Protein AF-A0A3D3QZP8-F1 (afdb_monomer_lite)

Secondary structure (DSSP, 8-state):
-HHHHHHHHHHHHHHHHHHHHHHHHHHHHHHHHHHHHHHHHHHHHHHHHHHHHHHHHHHHHHHHHHHHHHHHHHHHHHHHHTTHHHHTTSSSS--HHHHHHHHHHHHHHHHHHHHHHHHHHHHHHHHHHHHHHHHHHHHHHHHHHS--PPPPS-HHHHHS------------------------------------S-HHHHHHHHHHHHHHTT----HHHHHHT-----PPPPPPPP-----------------

Organism: NCBI:txid122

pLDDT: mean 71.06, std 24.05, range [27.0, 98.31]

Radius of gyration: 40.53 Å; chains: 1; bounding box: 93×76×120 Å

Sequence (255 aa):
RLQGLETELQEKEALVATLTERLSELAEQLKSTQREKEELSAADQQRILELQTELEEKEQLVVILTERLEQVAEQLDRRHRTGADRGMTISNGIPPEVIEEQQKLTHDLHSLLEQWQGMETESALTRIELQIAELKKVVQDGFKMGPAAPQPASLVDYLSSPTIPGTGESEVHEEETVEEESPACEPVETTPSEVNVDSTVSGWEAMKQKLMSGEGVDVSADLARKTAPKPEPPRKPESSAGSLLSSAPTGSAGR

Structure (mmCIF, N/CA/C/O backbone):
data_AF-A0A3D3QZP8-F1
#
_entry.id   AF-A0A3D3QZP8-F1
#
loop_
_atom_site.group_PDB
_atom_site.id
_atom_site.type_symbol
_atom_site.label_atom_id
_atom_site.label_alt_id
_atom_site.label_comp_id
_atom_site.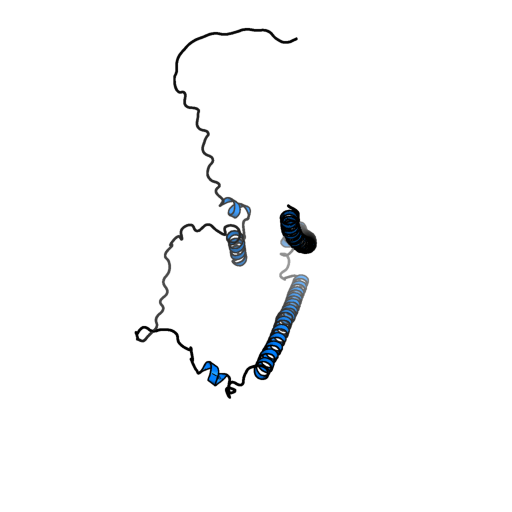label_asym_id
_atom_site.label_entity_id
_atom_site.label_seq_id
_atom_site.pdbx_PDB_ins_code
_atom_site.Cartn_x
_atom_site.Cartn_y
_atom_site.Cartn_z
_atom_site.occupancy
_atom_site.B_iso_or_equiv
_atom_site.auth_seq_id
_atom_site.auth_comp_id
_atom_site.auth_asym_id
_atom_site.auth_atom_id
_atom_site.pdbx_PDB_model_num
ATOM 1 N N . ARG A 1 1 ? 31.192 6.427 -68.181 1.00 80.94 1 ARG A N 1
ATOM 2 C CA . ARG A 1 1 ? 29.744 6.231 -67.912 1.00 80.94 1 ARG A CA 1
ATOM 3 C C . ARG A 1 1 ? 29.520 4.980 -67.070 1.00 80.94 1 ARG A C 1
ATOM 5 O O . ARG A 1 1 ? 29.009 5.146 -65.983 1.00 80.94 1 ARG A O 1
ATOM 12 N N . LEU A 1 2 ? 29.974 3.791 -67.492 1.00 91.50 2 LEU A N 1
ATOM 13 C CA . LEU A 1 2 ? 29.842 2.559 -66.689 1.00 91.50 2 LEU A CA 1
ATOM 14 C C . LEU A 1 2 ? 30.525 2.638 -65.310 1.00 91.50 2 LEU A C 1
ATOM 16 O O . LEU A 1 2 ? 29.850 2.455 -64.312 1.00 91.50 2 LEU A O 1
ATOM 20 N N . GLN A 1 3 ? 31.796 3.046 -65.241 1.00 91.31 3 GLN A N 1
ATOM 21 C CA . GLN A 1 3 ? 32.515 3.187 -63.958 1.00 91.31 3 GLN A CA 1
ATOM 22 C C . GLN A 1 3 ? 31.847 4.154 -62.963 1.00 91.31 3 GLN A C 1
ATOM 24 O O . GLN A 1 3 ? 31.882 3.918 -61.766 1.00 91.31 3 GLN A O 1
ATOM 29 N N . GLY A 1 4 ? 31.214 5.230 -63.445 1.00 91.81 4 GLY A N 1
ATOM 30 C CA . GLY A 1 4 ? 30.486 6.158 -62.568 1.00 91.81 4 GLY A CA 1
ATOM 31 C C . GLY A 1 4 ? 29.202 5.545 -62.002 1.00 91.81 4 GLY A C 1
ATOM 32 O O . GLY A 1 4 ? 28.852 5.793 -60.857 1.00 91.81 4 GLY A O 1
ATOM 33 N N . LEU A 1 5 ? 28.530 4.689 -62.778 1.00 93.25 5 LEU A N 1
ATOM 34 C CA . LEU A 1 5 ? 27.370 3.942 -62.291 1.00 93.25 5 LEU A CA 1
ATOM 35 C C . LEU A 1 5 ? 27.774 2.878 -61.261 1.00 93.25 5 LEU A C 1
ATOM 37 O O . LEU A 1 5 ? 27.014 2.626 -60.335 1.00 93.25 5 LEU A O 1
ATOM 41 N N . GLU A 1 6 ? 28.958 2.275 -61.398 1.00 94.81 6 GLU A N 1
ATOM 42 C CA . GLU A 1 6 ? 29.496 1.318 -60.420 1.00 94.81 6 GLU A CA 1
ATOM 43 C C . GLU A 1 6 ? 29.801 1.992 -59.075 1.00 94.81 6 GLU A C 1
ATOM 45 O O . GLU A 1 6 ? 29.430 1.457 -58.033 1.00 94.81 6 GLU A O 1
ATOM 50 N N . THR A 1 7 ? 30.404 3.185 -59.079 1.00 95.00 7 THR A N 1
ATOM 51 C CA . THR A 1 7 ? 30.654 3.935 -57.836 1.00 95.00 7 THR A CA 1
ATOM 52 C C . THR A 1 7 ? 29.354 4.405 -57.189 1.00 95.00 7 THR A C 1
ATOM 54 O O . THR A 1 7 ? 29.180 4.253 -55.985 1.00 95.00 7 THR A O 1
ATOM 57 N N . GLU A 1 8 ? 28.394 4.893 -57.982 1.00 95.12 8 GLU A N 1
ATOM 58 C CA . GLU A 1 8 ? 27.069 5.271 -57.473 1.00 95.12 8 GLU A CA 1
ATOM 59 C C . GLU A 1 8 ? 26.298 4.075 -56.890 1.00 95.12 8 GLU A C 1
ATOM 61 O O . GLU A 1 8 ? 25.545 4.234 -55.928 1.00 95.12 8 GLU A O 1
ATOM 66 N N . LEU A 1 9 ? 26.450 2.880 -57.474 1.00 95.94 9 LEU A N 1
ATOM 67 C CA . LEU A 1 9 ? 25.859 1.653 -56.943 1.00 95.94 9 LEU A CA 1
ATOM 68 C C . LEU A 1 9 ? 26.461 1.320 -55.572 1.00 95.94 9 LEU A C 1
ATOM 70 O O . LEU A 1 9 ? 25.708 1.114 -54.626 1.00 95.94 9 LEU A O 1
ATOM 74 N N . GLN A 1 10 ? 27.790 1.344 -55.446 1.00 96.12 10 GLN A N 1
ATOM 75 C CA . GLN A 1 10 ? 28.488 1.063 -54.185 1.00 96.12 10 GLN A CA 1
ATOM 76 C C . GLN A 1 10 ? 28.128 2.066 -53.083 1.00 96.12 10 GLN A C 1
ATOM 78 O O . GLN A 1 10 ? 27.889 1.675 -51.942 1.00 96.12 10 GLN A O 1
ATOM 83 N N . GLU A 1 11 ? 28.038 3.355 -53.416 1.00 96.50 11 GLU A N 1
ATOM 84 C CA . GLU A 1 11 ? 27.598 4.389 -52.476 1.00 96.50 11 GLU A CA 1
ATOM 85 C C . GLU A 1 11 ? 26.165 4.137 -51.996 1.00 96.50 11 GLU A C 1
ATOM 87 O O . GLU A 1 11 ? 25.879 4.228 -50.802 1.00 96.50 11 GLU A O 1
ATOM 92 N N . LYS A 1 12 ? 25.257 3.768 -52.908 1.00 97.38 12 LYS A N 1
ATOM 93 C CA . LYS A 1 12 ? 23.873 3.427 -52.554 1.00 97.38 12 LYS A CA 1
ATOM 94 C C . LYS A 1 12 ? 23.791 2.157 -51.716 1.00 97.38 12 LYS A C 1
ATOM 96 O O . LYS A 1 12 ? 23.015 2.133 -50.769 1.00 97.38 12 LYS A O 1
ATOM 101 N N . GLU A 1 13 ? 24.576 1.131 -52.021 1.00 96.75 13 GLU A N 1
ATOM 102 C CA . GLU A 1 13 ? 24.648 -0.097 -51.223 1.00 96.75 13 GLU A CA 1
ATOM 103 C C . GLU A 1 13 ? 25.159 0.188 -49.806 1.00 96.75 13 GLU A C 1
ATOM 105 O O . GLU A 1 13 ? 24.558 -0.275 -48.836 1.00 96.75 13 GLU A O 1
ATOM 110 N N . ALA A 1 14 ? 26.194 1.022 -49.667 1.00 96.88 14 ALA A N 1
ATOM 111 C CA . ALA A 1 14 ? 26.691 1.464 -48.368 1.00 96.88 14 ALA A CA 1
ATOM 112 C C . ALA A 1 14 ? 25.632 2.269 -47.596 1.00 96.88 14 ALA A C 1
ATOM 114 O O . ALA A 1 14 ? 25.404 2.028 -46.409 1.00 96.88 14 ALA A O 1
ATOM 115 N N . LEU A 1 15 ? 24.925 3.186 -48.265 1.00 97.94 15 LEU A N 1
ATOM 116 C CA . LEU A 1 15 ? 23.820 3.927 -47.655 1.00 97.94 15 LEU A CA 1
ATOM 117 C C . LEU A 1 15 ? 22.692 2.993 -47.212 1.00 97.94 15 LEU A C 1
ATOM 119 O O . LEU A 1 15 ? 22.211 3.121 -46.091 1.00 97.94 15 LEU A O 1
ATOM 123 N N . VAL A 1 16 ? 22.298 2.025 -48.041 1.00 98.00 16 VAL A N 1
ATOM 124 C CA . VAL A 1 16 ? 21.285 1.028 -47.675 1.00 98.00 16 VAL A CA 1
ATOM 125 C C . VAL A 1 16 ? 21.740 0.230 -46.456 1.00 98.00 16 VAL A C 1
ATOM 127 O O . VAL A 1 16 ? 20.958 0.102 -45.521 1.00 98.00 16 VAL A O 1
ATOM 130 N N . ALA A 1 17 ? 22.997 -0.220 -46.406 1.00 97.56 17 ALA A N 1
ATOM 131 C CA . ALA A 1 17 ? 23.537 -0.932 -45.249 1.00 97.56 17 ALA A CA 1
ATOM 132 C C . ALA A 1 17 ? 23.443 -0.090 -43.961 1.00 97.56 17 ALA A C 1
ATOM 134 O O . ALA A 1 17 ? 22.870 -0.542 -42.967 1.00 97.56 17 ALA A O 1
ATOM 135 N N . THR A 1 18 ? 23.893 1.169 -43.994 1.00 98.00 18 THR A N 1
ATOM 136 C CA . THR A 1 18 ? 23.806 2.066 -42.822 1.00 98.00 18 THR A CA 1
ATOM 137 C C . THR A 1 18 ? 22.364 2.374 -42.411 1.00 98.00 18 THR A C 1
ATOM 139 O O . THR A 1 18 ? 22.058 2.465 -41.223 1.00 98.00 18 THR A O 1
ATOM 142 N N . LEU A 1 19 ? 21.445 2.511 -43.372 1.00 97.81 19 LEU A N 1
ATOM 143 C CA . LEU A 1 19 ? 20.026 2.704 -43.081 1.00 97.81 19 LEU A CA 1
ATOM 144 C C . LEU A 1 19 ? 19.405 1.448 -42.471 1.00 97.81 19 LEU A C 1
ATOM 146 O O . LEU A 1 19 ? 18.615 1.569 -41.540 1.00 97.81 19 LEU A O 1
ATOM 150 N N . THR A 1 20 ? 19.767 0.253 -42.943 1.00 97.88 20 THR A N 1
ATOM 151 C CA . THR A 1 20 ? 19.287 -1.001 -42.347 1.00 97.88 20 THR A CA 1
ATOM 152 C C . THR A 1 20 ? 19.792 -1.189 -40.921 1.00 97.88 20 THR A C 1
ATOM 154 O O . THR A 1 20 ? 19.012 -1.592 -40.063 1.00 97.88 20 THR A O 1
ATOM 157 N N . GLU A 1 21 ? 21.043 -0.817 -40.643 1.00 98.06 21 GLU A N 1
ATOM 158 C CA . GLU A 1 21 ? 21.610 -0.830 -39.294 1.00 98.06 21 GLU A CA 1
ATOM 159 C C . GLU A 1 21 ? 20.844 0.127 -38.371 1.00 98.06 21 GLU A C 1
ATOM 161 O O . GLU A 1 21 ? 20.306 -0.304 -37.352 1.00 98.06 21 GLU A O 1
ATOM 166 N N . ARG A 1 22 ? 20.653 1.388 -38.784 1.00 97.81 22 ARG A N 1
ATOM 167 C CA . ARG A 1 22 ? 19.865 2.368 -38.013 1.00 97.81 22 ARG A CA 1
ATOM 168 C C . ARG A 1 22 ? 18.416 1.935 -37.798 1.00 97.81 22 ARG A C 1
ATOM 170 O O . ARG A 1 22 ? 17.861 2.167 -36.730 1.00 97.81 22 ARG A O 1
ATOM 177 N N . LEU A 1 23 ? 17.782 1.308 -38.791 1.00 98.12 23 LEU A N 1
ATOM 178 C CA . LEU A 1 23 ? 16.427 0.768 -38.638 1.00 98.12 23 LEU A CA 1
ATOM 179 C C . LEU A 1 23 ? 16.390 -0.400 -37.649 1.00 98.12 23 LEU A C 1
ATOM 181 O O . LEU A 1 23 ? 15.428 -0.510 -36.891 1.00 98.12 23 LEU A O 1
ATOM 185 N N . SER A 1 24 ? 17.418 -1.254 -37.636 1.00 97.88 24 SER A N 1
ATOM 186 C CA . SER A 1 24 ? 17.526 -2.338 -36.657 1.00 97.88 24 SER A CA 1
ATOM 187 C C . SER A 1 24 ? 17.736 -1.804 -35.239 1.00 97.88 24 SER A C 1
ATOM 189 O O . SER A 1 24 ? 17.032 -2.233 -34.328 1.00 97.88 24 SER A O 1
ATOM 191 N N . GLU A 1 25 ? 18.583 -0.786 -35.074 1.00 98.31 25 GLU A N 1
ATOM 192 C CA . GLU A 1 25 ? 18.819 -0.114 -33.796 1.00 98.31 25 GLU A CA 1
ATOM 193 C C . GLU A 1 25 ? 17.540 0.559 -33.274 1.00 98.31 25 GLU A C 1
ATOM 195 O O . GLU A 1 25 ? 17.137 0.340 -32.133 1.00 98.31 25 GLU A O 1
ATOM 200 N N . LEU A 1 26 ? 16.824 1.305 -34.124 1.00 97.94 26 LEU A N 1
ATOM 201 C CA . LEU A 1 26 ? 15.537 1.906 -33.756 1.00 97.94 26 LEU A CA 1
ATOM 202 C C . LEU A 1 26 ? 14.482 0.849 -33.400 1.00 97.94 26 LEU A C 1
ATOM 204 O O . LEU A 1 26 ? 13.678 1.059 -32.491 1.00 97.94 26 LEU A O 1
ATOM 208 N N . ALA A 1 27 ? 14.470 -0.295 -34.090 1.00 97.50 27 ALA A N 1
ATOM 209 C CA . ALA A 1 27 ? 13.565 -1.394 -33.766 1.00 97.50 27 ALA A CA 1
ATOM 210 C C . ALA A 1 27 ? 13.896 -2.031 -32.406 1.00 97.50 27 ALA A C 1
ATOM 212 O O . ALA A 1 27 ? 12.983 -2.447 -31.689 1.00 97.50 27 ALA A O 1
ATOM 213 N N . GLU A 1 28 ? 15.173 -2.107 -32.032 1.00 97.69 28 GLU A N 1
ATOM 214 C CA . GLU A 1 28 ? 15.596 -2.557 -30.704 1.00 97.69 28 GLU A CA 1
ATOM 215 C C . GLU A 1 28 ? 15.242 -1.543 -29.613 1.00 97.69 28 GLU A C 1
ATOM 217 O O . GLU A 1 28 ? 14.678 -1.943 -28.595 1.00 97.69 28 GLU A O 1
ATOM 222 N N . GLN A 1 29 ? 15.448 -0.247 -29.856 1.00 97.75 29 GLN A N 1
ATOM 223 C CA . GLN A 1 29 ? 15.046 0.828 -28.939 1.00 97.75 29 GLN A CA 1
ATOM 224 C C . GLN A 1 29 ? 13.525 0.869 -28.721 1.00 97.75 29 GLN A C 1
ATOM 226 O O . GLN A 1 29 ? 13.039 1.075 -27.608 1.00 97.75 29 GLN A O 1
ATOM 231 N N . LEU A 1 30 ? 12.729 0.628 -29.766 1.00 97.56 30 LEU A N 1
ATOM 232 C CA . LEU A 1 30 ? 11.276 0.534 -29.618 1.00 97.56 30 LEU A CA 1
ATOM 233 C C . LEU A 1 30 ? 10.906 -0.673 -28.746 1.00 97.56 30 LEU A C 1
ATOM 235 O O . LEU A 1 30 ? 10.092 -0.552 -27.836 1.00 97.56 30 LEU A O 1
ATOM 239 N N . LYS A 1 31 ? 11.554 -1.824 -28.953 1.00 97.50 31 LYS A N 1
ATOM 240 C CA . LYS A 1 31 ? 11.330 -3.010 -28.115 1.00 97.50 31 LYS A CA 1
ATOM 241 C C . LYS A 1 31 ? 11.773 -2.803 -26.666 1.00 97.50 31 LYS A C 1
ATOM 243 O O . LYS A 1 31 ? 11.118 -3.339 -25.778 1.00 97.50 31 LYS A O 1
ATOM 248 N N . SER A 1 32 ? 12.870 -2.089 -26.403 1.00 97.31 32 SER A N 1
ATOM 249 C CA . SER A 1 32 ? 13.306 -1.805 -25.028 1.00 97.31 32 SER A CA 1
ATOM 250 C C . SER A 1 32 ? 12.327 -0.863 -24.334 1.00 97.31 32 SER A C 1
ATOM 252 O O . SER A 1 32 ? 11.799 -1.212 -23.286 1.00 97.31 32 SER A O 1
ATOM 254 N N . THR A 1 33 ? 11.969 0.252 -24.975 1.00 97.12 33 THR A N 1
ATOM 255 C CA . THR A 1 33 ? 10.994 1.209 -24.424 1.00 97.12 33 THR A CA 1
ATOM 256 C C . THR A 1 33 ? 9.601 0.605 -24.260 1.00 97.12 33 THR A C 1
ATOM 258 O O . THR A 1 33 ? 8.866 0.985 -23.352 1.00 97.12 33 THR A O 1
ATOM 261 N N . GLN A 1 34 ? 9.210 -0.343 -25.117 1.00 97.56 34 GLN A N 1
ATOM 262 C CA . GLN A 1 34 ? 7.969 -1.090 -24.940 1.00 97.56 34 GLN A CA 1
ATOM 263 C C . GLN A 1 34 ? 8.020 -1.967 -23.685 1.00 97.56 34 GLN A C 1
ATOM 265 O O . GLN A 1 34 ? 7.080 -1.924 -22.898 1.00 97.56 34 GLN A O 1
ATOM 270 N N . ARG A 1 35 ? 9.112 -2.712 -23.471 1.00 96.75 35 ARG A N 1
ATOM 271 C CA . ARG A 1 35 ? 9.277 -3.527 -22.257 1.00 96.75 35 ARG A CA 1
ATOM 272 C C . ARG A 1 35 ? 9.296 -2.670 -20.999 1.00 96.75 35 ARG A C 1
ATOM 274 O O . ARG A 1 35 ? 8.570 -2.975 -20.069 1.00 96.75 35 ARG A O 1
ATOM 281 N N . GLU A 1 36 ? 10.028 -1.560 -21.008 1.00 97.12 36 GLU A N 1
ATOM 282 C CA . GLU A 1 36 ? 10.053 -0.612 -19.886 1.00 97.12 36 GLU A CA 1
ATOM 283 C C . GLU A 1 36 ? 8.649 -0.081 -19.562 1.00 97.12 36 GLU A C 1
ATOM 285 O O . GLU A 1 36 ? 8.265 0.004 -18.400 1.00 97.12 36 GLU A O 1
ATOM 290 N N . LYS A 1 37 ? 7.837 0.230 -20.581 1.00 97.12 37 LYS A N 1
ATOM 291 C CA . LYS A 1 37 ? 6.439 0.646 -20.378 1.00 97.12 37 LYS A CA 1
ATOM 292 C C . LYS A 1 37 ? 5.568 -0.468 -19.807 1.00 97.12 37 LYS A C 1
ATOM 294 O O . LYS A 1 37 ? 4.718 -0.190 -18.966 1.00 97.12 37 LYS A O 1
ATOM 299 N N . GLU A 1 38 ? 5.739 -1.698 -20.281 1.00 97.12 38 GLU A N 1
ATOM 300 C CA . GLU A 1 38 ? 5.008 -2.863 -19.773 1.00 97.12 38 GLU A CA 1
ATOM 301 C C . GLU A 1 38 ? 5.390 -3.159 -18.314 1.00 97.12 38 GLU A C 1
ATOM 303 O O . GLU A 1 38 ? 4.508 -3.392 -17.490 1.00 97.12 38 GLU A O 1
ATOM 308 N N . GLU A 1 39 ? 6.674 -3.060 -17.970 1.00 96.44 39 GLU A N 1
ATOM 309 C CA . GLU A 1 39 ? 7.188 -3.224 -16.607 1.00 96.44 39 GLU A CA 1
ATOM 310 C C . GLU A 1 39 ? 6.674 -2.130 -15.665 1.00 96.44 39 GLU A C 1
ATOM 312 O O . GLU A 1 39 ? 6.160 -2.445 -14.592 1.00 96.44 39 GLU A O 1
ATOM 317 N N . LEU A 1 40 ? 6.726 -0.858 -16.080 1.00 96.12 40 LEU A N 1
ATOM 318 C CA . LEU A 1 40 ? 6.163 0.255 -15.309 1.00 96.12 40 LEU A CA 1
ATOM 319 C C . LEU A 1 40 ? 4.653 0.090 -15.114 1.00 96.12 40 LEU A C 1
ATOM 321 O O . LEU A 1 40 ? 4.159 0.222 -13.999 1.00 96.12 40 LEU A O 1
ATOM 325 N N . SER A 1 41 ? 3.920 -0.282 -16.168 1.00 97.31 41 SER A N 1
ATOM 326 C CA . SER A 1 41 ? 2.481 -0.534 -16.061 1.00 97.31 41 SER A CA 1
ATOM 327 C C . SER A 1 41 ? 2.163 -1.704 -15.128 1.00 97.31 41 SER A C 1
ATOM 329 O O . SER A 1 41 ? 1.135 -1.665 -14.454 1.00 97.31 41 SER A O 1
ATOM 331 N N . ALA A 1 42 ? 2.981 -2.757 -15.111 1.00 96.94 42 ALA A N 1
ATOM 332 C CA . ALA A 1 42 ? 2.791 -3.887 -14.209 1.00 96.94 42 ALA A CA 1
ATOM 333 C C . ALA A 1 42 ? 3.086 -3.496 -12.753 1.00 96.94 42 ALA A C 1
ATOM 335 O O . ALA A 1 42 ? 2.321 -3.865 -11.862 1.00 96.94 42 ALA A O 1
ATOM 336 N N . ALA A 1 43 ? 4.141 -2.713 -12.514 1.00 96.81 43 ALA A N 1
ATOM 337 C CA . ALA A 1 43 ? 4.470 -2.182 -11.194 1.00 96.81 43 ALA A CA 1
ATOM 338 C C . ALA A 1 43 ? 3.365 -1.251 -10.663 1.00 96.81 43 ALA A C 1
ATOM 340 O O . ALA A 1 43 ? 2.941 -1.389 -9.517 1.00 96.81 43 ALA A O 1
ATOM 341 N N . ASP A 1 44 ? 2.828 -0.369 -11.511 1.00 97.38 44 ASP A N 1
ATOM 342 C CA . ASP A 1 44 ? 1.706 0.504 -11.155 1.00 97.38 44 ASP A CA 1
ATOM 343 C C . ASP A 1 44 ? 0.448 -0.307 -10.822 1.00 97.38 44 ASP A C 1
ATOM 345 O O . ASP A 1 44 ? -0.234 -0.025 -9.838 1.00 97.38 44 ASP A O 1
ATOM 349 N N . GLN A 1 45 ? 0.148 -1.356 -11.598 1.00 97.56 45 GLN A N 1
ATOM 350 C CA . GLN A 1 45 ? -0.977 -2.253 -11.312 1.00 97.56 45 GLN A CA 1
ATOM 351 C C . GLN A 1 45 ? -0.805 -2.985 -9.979 1.00 97.56 45 GLN A C 1
ATOM 353 O O . GLN A 1 45 ? -1.757 -3.060 -9.206 1.00 97.56 45 GLN A O 1
ATOM 358 N N . GLN A 1 46 ? 0.395 -3.488 -9.680 1.00 97.44 46 GLN A N 1
ATOM 359 C CA . GLN A 1 46 ? 0.694 -4.102 -8.383 1.00 97.44 46 GLN A CA 1
ATOM 360 C C . GLN A 1 46 ? 0.507 -3.099 -7.247 1.00 97.44 46 GLN A C 1
ATOM 362 O O . GLN A 1 46 ? -0.169 -3.403 -6.266 1.00 97.44 46 GLN A O 1
ATOM 367 N N . ARG A 1 47 ? 1.010 -1.871 -7.414 1.00 97.81 47 ARG A N 1
ATOM 368 C CA . ARG A 1 47 ? 0.863 -0.823 -6.407 1.00 97.81 47 ARG A CA 1
ATOM 369 C C . ARG A 1 47 ? -0.597 -0.440 -6.173 1.00 97.81 47 ARG A C 1
ATOM 371 O O . ARG A 1 47 ? -0.991 -0.206 -5.035 1.00 97.81 47 ARG A O 1
ATOM 378 N N . ILE A 1 48 ? -1.407 -0.387 -7.230 1.00 98.12 48 ILE A N 1
ATOM 379 C CA . ILE A 1 48 ? -2.850 -0.142 -7.122 1.00 98.12 48 ILE A CA 1
ATOM 380 C C . ILE A 1 48 ? -3.526 -1.260 -6.326 1.00 98.12 48 ILE A C 1
ATOM 382 O O . ILE A 1 48 ? -4.334 -0.956 -5.455 1.00 98.12 48 ILE A O 1
ATOM 386 N N . LEU A 1 49 ? -3.185 -2.525 -6.588 1.00 98.06 49 LEU A N 1
ATOM 387 C CA . LEU A 1 49 ? -3.751 -3.658 -5.854 1.00 98.06 49 LEU A CA 1
ATOM 388 C C . LEU A 1 49 ? -3.375 -3.616 -4.368 1.00 98.06 49 LEU A C 1
ATOM 390 O O . LEU A 1 49 ? -4.251 -3.766 -3.524 1.00 98.06 49 LEU A O 1
ATOM 394 N N . GLU A 1 50 ? -2.113 -3.338 -4.037 1.00 97.88 50 GLU A N 1
ATOM 395 C CA . GLU A 1 50 ? -1.678 -3.158 -2.644 1.00 97.88 50 GLU A CA 1
ATOM 396 C C . GLU A 1 50 ? -2.475 -2.051 -1.943 1.00 97.88 50 GLU A C 1
ATOM 398 O O . GLU A 1 50 ? -3.027 -2.257 -0.862 1.00 97.88 50 GLU A O 1
ATOM 403 N N . LEU A 1 51 ? -2.589 -0.883 -2.582 1.00 97.88 51 LEU A N 1
ATOM 404 C CA . LEU A 1 51 ? -3.333 0.250 -2.033 1.00 97.88 51 LEU A CA 1
ATOM 405 C C . LEU A 1 51 ? -4.826 -0.052 -1.872 1.00 97.88 51 LEU A C 1
ATOM 407 O O . LEU A 1 51 ? -5.437 0.421 -0.917 1.00 97.88 51 LEU A O 1
ATOM 411 N N . GLN A 1 52 ? -5.414 -0.833 -2.780 1.00 97.56 52 GLN A N 1
ATOM 412 C CA . GLN A 1 52 ? -6.796 -1.296 -2.659 1.00 97.56 52 GLN A CA 1
ATOM 413 C C . GLN A 1 52 ? -6.961 -2.225 -1.457 1.00 97.56 52 GLN A C 1
ATOM 415 O O . GLN A 1 52 ? -7.867 -2.005 -0.660 1.00 97.56 52 GLN A O 1
ATOM 420 N N . THR A 1 53 ? -6.056 -3.189 -1.264 1.00 97.44 53 THR A N 1
ATOM 421 C CA . THR A 1 53 ? -6.111 -4.083 -0.096 1.00 97.44 53 THR A CA 1
ATOM 422 C C . THR A 1 53 ? -5.940 -3.327 1.222 1.00 97.44 53 THR A C 1
ATOM 424 O O . THR A 1 53 ? -6.716 -3.532 2.149 1.00 97.44 53 THR A O 1
ATOM 427 N N . GLU A 1 54 ? -5.004 -2.375 1.295 1.00 97.44 54 GLU A N 1
ATOM 428 C CA . GLU A 1 54 ? -4.805 -1.545 2.490 1.00 97.44 54 GLU A CA 1
ATOM 429 C C . GLU A 1 54 ? -6.034 -0.668 2.783 1.00 97.44 54 GLU A C 1
ATOM 431 O O . GLU A 1 54 ? -6.392 -0.437 3.940 1.00 97.44 54 GLU A O 1
ATOM 436 N N . LEU A 1 55 ? -6.691 -0.163 1.737 1.00 97.94 55 LEU A N 1
ATOM 437 C CA . LEU A 1 55 ? -7.923 0.607 1.871 1.00 97.94 55 LEU A CA 1
ATOM 438 C C . LEU A 1 55 ? -9.062 -0.270 2.401 1.00 97.94 55 LEU A C 1
ATOM 440 O O . LEU A 1 55 ? -9.726 0.135 3.352 1.00 97.94 55 LEU A O 1
ATOM 444 N N . GLU A 1 56 ? -9.245 -1.471 1.853 1.00 97.81 56 GLU A N 1
ATOM 445 C CA . GLU A 1 56 ? -10.253 -2.431 2.318 1.00 97.81 56 GLU A CA 1
ATOM 446 C C . GLU A 1 56 ? -10.031 -2.827 3.787 1.00 97.81 56 GLU A C 1
ATOM 448 O O . GLU A 1 56 ? -10.976 -2.848 4.577 1.00 97.81 56 GLU A O 1
ATOM 453 N N . GLU A 1 57 ? -8.785 -3.082 4.194 1.00 97.06 57 GLU A N 1
ATOM 454 C CA . GLU A 1 57 ? -8.430 -3.368 5.590 1.00 97.06 57 GLU A CA 1
ATOM 455 C C . GLU A 1 57 ? -8.760 -2.189 6.516 1.00 97.06 57 GLU A C 1
ATOM 457 O O . GLU A 1 57 ? -9.341 -2.370 7.591 1.00 97.06 57 GLU A O 1
ATOM 462 N N . LYS A 1 58 ? -8.438 -0.959 6.097 1.00 97.75 58 LYS A N 1
ATOM 463 C CA . LYS A 1 58 ? -8.782 0.253 6.854 1.00 97.75 58 LYS A CA 1
ATOM 464 C C . LYS A 1 58 ? -10.290 0.443 6.968 1.00 97.75 58 LYS A C 1
ATOM 466 O O . LYS A 1 58 ? -10.765 0.790 8.047 1.00 97.75 58 LYS A O 1
ATOM 471 N N . GLU A 1 59 ? -11.046 0.205 5.902 1.00 97.62 59 GLU A N 1
ATOM 472 C CA . GLU A 1 59 ? -12.509 0.278 5.928 1.00 97.62 59 GLU A CA 1
ATOM 473 C C . GLU A 1 59 ? -13.106 -0.754 6.894 1.00 97.62 59 GLU A C 1
ATOM 475 O O . GLU A 1 59 ? -13.971 -0.409 7.700 1.00 97.62 59 GLU A O 1
ATOM 480 N N . GLN A 1 60 ? -12.594 -1.988 6.901 1.00 97.75 60 GLN A N 1
ATOM 481 C CA . GLN A 1 60 ? -13.005 -3.016 7.864 1.00 97.75 60 GLN A CA 1
ATOM 482 C C . GLN A 1 60 ? -12.706 -2.603 9.310 1.00 97.75 60 GLN A C 1
ATOM 484 O O . GLN A 1 60 ? -13.562 -2.743 10.185 1.00 97.75 60 GLN A O 1
ATOM 489 N N . LEU A 1 61 ? -11.518 -2.050 9.574 1.00 98.00 61 LEU A N 1
ATOM 490 C CA . LEU A 1 61 ? -11.161 -1.544 10.9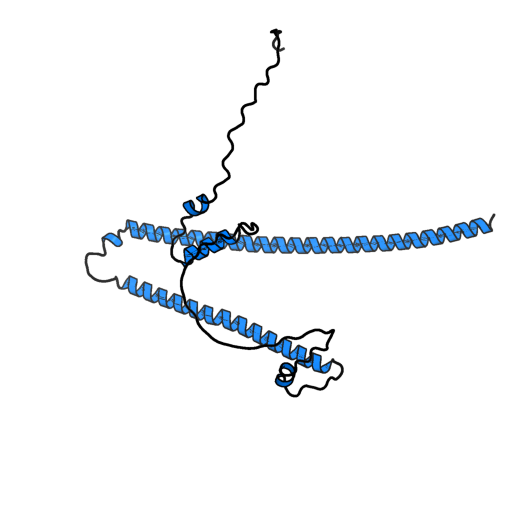01 1.00 98.00 61 LEU A CA 1
ATOM 491 C C . LEU A 1 61 ? -12.070 -0.396 11.343 1.00 98.00 61 LEU A C 1
ATOM 493 O O . LEU A 1 61 ? -12.453 -0.346 12.512 1.00 98.00 61 LEU A O 1
ATOM 497 N N . VAL A 1 62 ? -12.438 0.505 10.428 1.00 97.94 62 VAL A N 1
ATOM 498 C CA . VAL A 1 62 ? -13.401 1.575 10.711 1.00 97.94 62 VAL A CA 1
ATOM 499 C C . VAL A 1 62 ? -14.748 0.980 11.101 1.00 97.94 62 VAL A C 1
ATOM 501 O O . VAL A 1 62 ? -15.279 1.377 12.133 1.00 97.94 62 VAL A O 1
ATOM 504 N N . VAL A 1 63 ? -15.266 -0.002 10.357 1.00 98.19 63 VAL A N 1
ATOM 505 C CA . VAL A 1 63 ? -16.532 -0.675 10.699 1.00 98.19 63 VAL A CA 1
ATOM 506 C C . VAL A 1 63 ? -16.463 -1.287 12.100 1.00 98.19 63 VAL A C 1
ATOM 508 O O . VAL A 1 63 ? -17.280 -0.944 12.954 1.00 98.19 63 VAL A O 1
ATOM 511 N N . ILE A 1 64 ? -15.437 -2.090 12.392 1.00 97.44 64 ILE A N 1
ATOM 512 C CA . ILE A 1 64 ? -15.257 -2.725 13.710 1.00 97.44 64 ILE A CA 1
ATOM 513 C C . ILE A 1 64 ? -15.165 -1.677 14.826 1.00 97.44 64 ILE A C 1
ATOM 515 O O . ILE A 1 64 ? -15.764 -1.828 15.894 1.00 97.44 64 ILE A O 1
ATOM 519 N N . LEU A 1 65 ? -14.413 -0.598 14.601 1.00 97.00 65 LEU A N 1
ATOM 520 C CA . LEU A 1 65 ? -14.274 0.467 15.586 1.00 97.00 65 LEU A CA 1
ATOM 521 C C . LEU A 1 65 ? -15.603 1.190 15.808 1.00 97.00 65 LEU A C 1
ATOM 523 O O . LEU A 1 65 ? -15.942 1.484 16.953 1.00 97.00 65 LEU A O 1
ATOM 527 N N . THR A 1 66 ? -16.363 1.450 14.745 1.00 96.94 66 THR A N 1
ATOM 528 C CA . THR A 1 66 ? -17.687 2.069 14.856 1.00 96.94 66 THR A CA 1
ATOM 529 C C . THR A 1 66 ? -18.671 1.176 15.601 1.00 96.94 66 THR A C 1
ATOM 531 O O . THR A 1 66 ? -19.344 1.672 16.499 1.00 96.94 66 THR A O 1
ATOM 534 N N . GLU A 1 67 ? -18.681 -0.134 15.346 1.00 96.62 67 GLU A N 1
ATOM 535 C CA . GLU A 1 67 ? -19.498 -1.094 16.098 1.00 96.62 67 GLU A CA 1
ATOM 536 C C . GLU A 1 67 ? -19.108 -1.122 17.580 1.00 96.62 67 GLU A C 1
ATOM 538 O O . GLU A 1 67 ? -19.965 -1.092 18.462 1.00 96.62 67 GLU A O 1
ATOM 543 N N . ARG A 1 68 ? -17.805 -1.126 17.890 1.00 95.44 68 ARG A N 1
ATOM 544 C CA . ARG A 1 68 ? -17.332 -1.071 19.280 1.00 95.44 68 ARG A CA 1
ATOM 545 C C . ARG A 1 68 ? -17.732 0.239 19.960 1.00 95.44 68 ARG A C 1
ATOM 547 O O . ARG A 1 68 ? -18.105 0.225 21.131 1.00 95.44 68 ARG A O 1
ATOM 554 N N . LEU A 1 69 ? -17.649 1.366 19.256 1.00 97.25 69 LEU A N 1
ATOM 555 C CA . LEU A 1 69 ? -18.080 2.662 19.778 1.00 97.25 69 LEU A CA 1
ATOM 556 C C . LEU A 1 69 ? -19.590 2.701 20.010 1.00 97.25 69 LEU A C 1
ATOM 558 O O . LEU A 1 69 ? -20.016 3.226 21.034 1.00 97.25 69 LEU A O 1
ATOM 562 N N . GLU A 1 70 ? -20.385 2.107 19.122 1.00 96.19 70 GLU A N 1
ATOM 563 C CA . GLU A 1 70 ? -21.828 1.955 19.307 1.00 96.19 70 GLU A CA 1
ATOM 564 C C . GLU A 1 70 ? -22.138 1.090 20.532 1.00 96.19 70 GLU A C 1
ATOM 566 O O . GLU A 1 70 ? -22.916 1.503 21.385 1.00 96.19 70 GLU A O 1
ATOM 571 N N . GLN A 1 71 ? -21.449 -0.041 20.711 1.00 95.56 71 GLN A N 1
ATOM 572 C CA . GLN A 1 71 ? -21.591 -0.876 21.908 1.00 95.56 71 GLN A CA 1
ATOM 573 C C . GLN A 1 71 ? -21.246 -0.111 23.191 1.00 95.56 71 GLN A C 1
ATOM 575 O O . GLN A 1 71 ? -21.972 -0.206 24.179 1.00 95.56 71 GLN A O 1
ATOM 580 N N . VAL A 1 72 ? -20.153 0.657 23.196 1.00 94.62 72 VAL A N 1
ATOM 581 C CA . VAL A 1 72 ? -19.758 1.473 24.356 1.00 94.62 72 VAL A CA 1
ATOM 582 C C . VAL A 1 72 ? -20.773 2.591 24.607 1.00 94.62 72 VAL A C 1
ATOM 584 O O . VAL A 1 72 ? -21.145 2.836 25.756 1.00 94.62 72 VAL A O 1
ATOM 587 N N . ALA A 1 73 ? -21.267 3.241 23.554 1.00 93.31 73 ALA A N 1
ATOM 588 C CA . ALA A 1 73 ? -22.302 4.262 23.656 1.00 93.31 73 ALA A CA 1
ATOM 589 C C . ALA A 1 73 ? -23.619 3.678 24.191 1.00 93.31 73 ALA A C 1
ATOM 591 O O . ALA A 1 73 ? -24.232 4.270 25.078 1.00 93.31 73 ALA A O 1
ATOM 592 N N . GLU A 1 74 ? -24.024 2.492 23.735 1.00 92.31 74 GLU A N 1
ATOM 593 C CA . GLU A 1 74 ? -25.177 1.766 24.266 1.00 92.31 74 GLU A CA 1
ATOM 594 C C . GLU A 1 74 ? -24.979 1.356 25.724 1.00 92.31 74 GLU A C 1
ATOM 596 O O . GLU A 1 74 ? -25.908 1.463 26.519 1.00 92.31 74 GLU A O 1
ATOM 601 N N . GLN A 1 75 ? -23.792 0.879 26.105 1.00 91.19 75 GLN A N 1
ATOM 602 C CA . GLN A 1 75 ? -23.488 0.537 27.497 1.00 91.19 75 GLN A CA 1
ATOM 603 C C . GLN A 1 75 ? -23.598 1.767 28.402 1.00 91.19 75 GLN A C 1
ATOM 605 O O . GLN A 1 75 ? -24.169 1.682 29.493 1.00 91.19 75 GLN A O 1
ATOM 610 N N . LEU A 1 76 ? -23.106 2.916 27.935 1.00 89.50 76 LEU A N 1
ATOM 611 C CA . LEU A 1 76 ? -23.225 4.183 28.644 1.00 89.50 76 LEU A CA 1
ATOM 612 C C . LEU A 1 76 ? -24.687 4.646 28.734 1.00 89.50 76 LEU A C 1
ATOM 614 O O . LEU A 1 76 ? -25.149 4.985 29.822 1.00 89.50 76 LEU A O 1
ATOM 618 N N . ASP A 1 77 ? -25.439 4.601 27.630 1.00 91.50 77 ASP A N 1
ATOM 619 C CA . ASP A 1 77 ? -26.867 4.950 27.602 1.00 91.50 77 ASP A CA 1
ATOM 620 C C . ASP A 1 77 ? -27.680 4.026 28.517 1.00 91.50 77 ASP A C 1
ATOM 622 O O . ASP A 1 77 ? -28.489 4.498 29.316 1.00 91.50 77 ASP A O 1
ATOM 626 N N . ARG A 1 78 ? -27.407 2.716 28.500 1.00 89.00 78 ARG A N 1
ATOM 627 C CA . ARG A 1 78 ? -28.016 1.751 29.423 1.00 89.00 78 ARG A CA 1
ATOM 628 C C . ARG A 1 78 ? -27.698 2.108 30.868 1.00 89.00 78 ARG A C 1
ATOM 630 O O . ARG A 1 78 ? -28.642 2.201 31.638 1.00 89.00 78 ARG A O 1
ATOM 637 N N . ARG A 1 79 ? -26.434 2.367 31.234 1.00 83.25 79 ARG A N 1
ATOM 638 C CA . ARG A 1 79 ? -26.036 2.774 32.600 1.00 83.25 79 ARG A CA 1
ATOM 639 C C . ARG A 1 79 ? -26.737 4.062 33.044 1.00 83.25 79 ARG A C 1
ATOM 641 O O . ARG A 1 79 ? -27.213 4.147 34.178 1.00 83.25 79 ARG A O 1
ATOM 648 N N . HIS A 1 80 ? -26.824 5.052 32.157 1.00 81.31 80 HIS A N 1
ATOM 649 C CA . HIS A 1 80 ? -27.512 6.313 32.429 1.00 81.31 80 HIS A CA 1
ATOM 650 C C . HIS A 1 80 ? -29.028 6.119 32.596 1.00 81.31 80 HIS A C 1
ATOM 652 O O . HIS A 1 80 ? -29.628 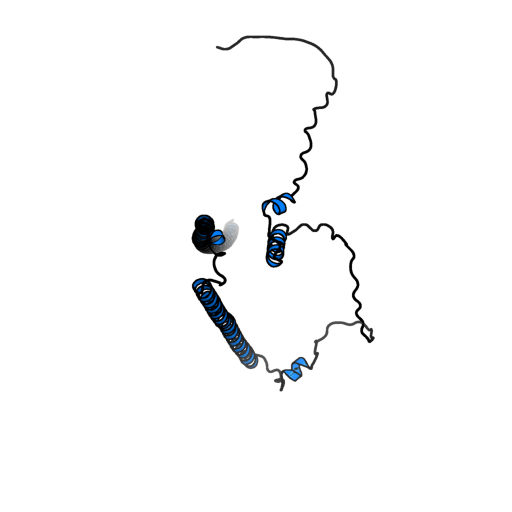6.728 33.484 1.00 81.31 80 HIS A O 1
ATOM 658 N N . ARG A 1 81 ? -29.658 5.243 31.799 1.00 82.62 81 ARG A N 1
ATOM 659 C CA . ARG A 1 81 ? -31.101 4.946 31.873 1.00 82.62 81 ARG A CA 1
ATOM 660 C C . ARG A 1 81 ? -31.484 4.044 33.038 1.00 82.62 81 ARG A C 1
ATOM 662 O O . ARG A 1 81 ? -32.509 4.287 33.667 1.00 82.62 81 ARG A O 1
ATOM 669 N N . THR A 1 82 ? -30.683 3.027 33.349 1.00 76.00 82 THR A N 1
ATOM 670 C CA . THR A 1 82 ? -30.904 2.151 34.510 1.00 76.00 82 THR A CA 1
ATOM 671 C C . THR A 1 82 ? -30.607 2.854 35.829 1.00 76.00 82 THR A C 1
ATOM 673 O O . THR A 1 82 ? -30.889 2.299 36.887 1.00 76.00 82 THR A O 1
ATOM 676 N N . GLY A 1 83 ? -30.098 4.091 35.789 1.00 62.06 83 GLY A N 1
ATOM 677 C CA . GLY A 1 83 ? -29.879 4.893 36.981 1.00 62.06 83 GLY A CA 1
ATOM 678 C C . GLY A 1 83 ? -28.888 4.233 37.933 1.00 62.06 83 GLY A C 1
ATOM 679 O O . GLY A 1 83 ? -29.056 4.362 39.143 1.00 62.06 83 GLY A O 1
ATOM 680 N N . ALA A 1 84 ? -27.865 3.546 37.411 1.00 57.22 84 ALA A N 1
ATOM 681 C CA . ALA A 1 84 ? -26.793 2.984 38.235 1.00 57.22 84 ALA A CA 1
ATOM 682 C C . ALA A 1 84 ? -26.170 4.056 39.156 1.00 57.22 84 ALA A C 1
ATOM 684 O O . ALA A 1 84 ? -25.901 3.781 40.322 1.00 57.22 84 ALA A O 1
ATOM 685 N N . ASP A 1 85 ? -26.097 5.312 38.699 1.00 55.34 85 ASP A N 1
ATOM 686 C CA . ASP A 1 85 ? -25.661 6.452 39.521 1.00 55.34 85 ASP A CA 1
ATOM 687 C C . ASP A 1 85 ? -26.705 6.951 40.539 1.00 55.34 85 ASP A C 1
ATOM 689 O O . ASP A 1 85 ? -26.373 7.692 41.460 1.00 55.34 85 ASP A O 1
ATOM 693 N N . ARG A 1 86 ? -27.979 6.560 40.414 1.00 57.50 86 ARG A N 1
ATOM 694 C CA . ARG A 1 86 ? -29.063 6.940 41.343 1.00 57.50 86 ARG A CA 1
ATOM 695 C C . ARG A 1 86 ? -29.417 5.848 42.360 1.00 57.50 86 ARG A C 1
ATOM 697 O O . ARG A 1 86 ? -30.086 6.160 43.340 1.00 57.50 86 ARG A O 1
ATOM 704 N N . GLY A 1 87 ? -28.974 4.603 42.159 1.00 54.41 87 GLY A N 1
ATOM 705 C CA . GLY A 1 87 ? -29.225 3.474 43.070 1.00 54.41 87 GLY A CA 1
ATOM 706 C C . GLY A 1 87 ? -28.058 3.100 43.995 1.00 54.41 87 GLY A C 1
ATOM 707 O O . GLY A 1 87 ? -28.272 2.424 44.999 1.00 54.41 87 GLY A O 1
ATOM 708 N N . MET A 1 88 ? -26.838 3.561 43.705 1.00 51.34 88 MET A N 1
ATOM 709 C CA . MET A 1 88 ? -25.604 3.147 44.395 1.00 51.34 88 MET A CA 1
ATOM 710 C C . MET A 1 88 ? -25.256 3.980 45.647 1.00 51.34 88 MET A C 1
ATOM 712 O O . MET A 1 88 ? -24.112 4.025 46.086 1.00 51.34 88 MET A O 1
ATOM 716 N N . THR A 1 89 ? -26.225 4.675 46.244 1.00 52.69 89 THR A N 1
ATOM 717 C CA . THR A 1 89 ? -25.998 5.502 47.447 1.00 52.69 89 THR A CA 1
ATOM 718 C C . THR A 1 89 ? -26.675 4.965 48.708 1.00 52.69 89 THR A C 1
ATOM 720 O O . THR A 1 89 ? -26.594 5.611 49.749 1.00 52.69 89 THR A O 1
ATOM 723 N N . ILE A 1 90 ? -27.308 3.782 48.670 1.00 52.47 90 ILE A N 1
ATOM 724 C CA . ILE A 1 90 ? -28.073 3.271 49.826 1.00 52.47 90 ILE A CA 1
ATOM 725 C C . ILE A 1 90 ? -27.276 2.310 50.736 1.00 52.47 90 ILE A C 1
ATOM 727 O O . ILE A 1 90 ? -27.686 2.094 51.874 1.00 52.47 90 ILE A O 1
ATOM 731 N N . SER A 1 91 ? -26.087 1.819 50.365 1.00 48.81 91 SER A N 1
ATOM 732 C CA . SER A 1 91 ? -25.230 1.123 51.347 1.00 48.81 91 SER A CA 1
ATOM 733 C C . SER A 1 91 ? -23.748 1.089 50.968 1.00 48.81 91 SER A C 1
ATOM 735 O O . SER A 1 91 ? -23.358 0.426 50.016 1.00 48.81 91 SER A O 1
ATOM 737 N N . ASN A 1 92 ? -22.940 1.790 51.761 1.00 54.59 92 ASN A N 1
ATOM 738 C CA . ASN A 1 92 ? -21.476 1.863 51.810 1.00 54.59 92 ASN A CA 1
ATOM 739 C C . ASN A 1 92 ? -20.676 0.635 51.305 1.00 54.59 92 ASN A C 1
ATOM 741 O O . ASN A 1 92 ? -20.220 -0.180 52.108 1.00 54.59 92 ASN A O 1
ATOM 745 N N . GLY A 1 93 ? -20.381 0.566 50.008 1.00 59.31 93 GLY A N 1
ATOM 746 C CA . GLY A 1 93 ? -19.354 -0.331 49.471 1.00 59.31 93 GLY A CA 1
ATOM 747 C C . GLY A 1 93 ? -19.384 -0.398 47.949 1.00 59.31 93 GLY A C 1
ATOM 748 O O . GLY A 1 93 ? -20.455 -0.493 47.364 1.00 59.31 93 GLY A O 1
ATOM 749 N N . ILE A 1 94 ? -18.215 -0.329 47.306 1.00 66.44 94 ILE A N 1
ATOM 750 C CA . ILE A 1 94 ? -18.059 -0.596 45.866 1.00 66.44 94 ILE A CA 1
ATOM 751 C C . ILE A 1 94 ? -18.575 -2.027 45.603 1.00 66.44 94 ILE A C 1
ATOM 753 O O . ILE A 1 94 ? -18.252 -2.914 46.400 1.00 66.44 94 ILE A O 1
ATOM 757 N N . PRO A 1 95 ? -19.376 -2.283 44.547 1.00 69.56 95 PRO A N 1
ATOM 758 C CA . PRO A 1 95 ? -19.905 -3.617 44.299 1.00 69.56 95 PRO A CA 1
ATOM 759 C C . PRO A 1 95 ? -18.727 -4.561 44.018 1.00 69.56 95 PRO A C 1
ATOM 761 O O . PRO A 1 95 ? -17.849 -4.195 43.232 1.00 69.56 95 PRO A O 1
ATOM 764 N N . PRO A 1 96 ? -18.685 -5.762 44.618 1.00 68.69 96 PRO A N 1
ATOM 765 C CA . PRO A 1 96 ? -17.575 -6.695 44.431 1.00 68.69 96 PRO A CA 1
ATOM 766 C C . PRO A 1 96 ? -17.397 -7.097 42.962 1.00 68.69 96 PRO A C 1
ATOM 768 O O . PRO A 1 96 ? -16.266 -7.243 42.520 1.00 68.69 96 PRO A O 1
ATOM 771 N N . GLU A 1 97 ? -18.480 -7.145 42.179 1.00 74.00 97 GLU A N 1
ATOM 772 C CA . GLU A 1 97 ? -18.422 -7.395 40.731 1.00 74.00 97 GLU A CA 1
ATOM 773 C C . GLU A 1 97 ? -17.608 -6.333 39.979 1.00 74.00 97 GLU A C 1
ATOM 775 O O . GLU A 1 97 ? -16.824 -6.676 39.103 1.00 74.00 97 GLU A O 1
ATOM 780 N N . VAL A 1 98 ? -17.695 -5.055 40.364 1.00 76.81 98 VAL A N 1
ATOM 781 C CA . VAL A 1 98 ? -16.890 -3.993 39.733 1.00 76.81 98 VAL A CA 1
ATOM 782 C C . VAL A 1 98 ? -15.418 -4.126 40.118 1.00 76.81 98 VAL A C 1
ATOM 784 O O . VAL A 1 98 ? -14.545 -3.847 39.304 1.00 76.81 98 VAL A O 1
ATOM 787 N N . ILE A 1 99 ? -15.127 -4.576 41.340 1.00 80.75 99 ILE A N 1
ATOM 788 C CA . ILE A 1 99 ? -13.751 -4.818 41.790 1.00 80.75 99 ILE A CA 1
ATOM 789 C C . ILE A 1 99 ? -13.154 -6.009 41.037 1.00 80.75 99 ILE A C 1
ATOM 791 O O . ILE A 1 99 ? -12.017 -5.923 40.581 1.00 80.75 99 ILE A O 1
ATOM 795 N N . GLU A 1 100 ? -13.911 -7.092 40.865 1.00 83.25 100 GLU A N 1
ATOM 796 C CA . GLU A 1 100 ? -13.482 -8.274 40.111 1.00 83.25 100 GLU A CA 1
ATOM 797 C C . GLU A 1 100 ? -13.281 -7.959 38.626 1.00 83.25 100 GLU A C 1
ATOM 799 O O . GLU A 1 100 ? -12.264 -8.342 38.053 1.00 83.25 100 GLU A O 1
ATOM 804 N N . GLU A 1 101 ? -14.187 -7.199 38.006 1.00 85.44 101 GLU A N 1
ATOM 805 C CA . GLU A 1 101 ? -14.032 -6.740 36.622 1.00 85.44 101 GLU A CA 1
ATOM 806 C C . GLU A 1 101 ? -12.820 -5.821 36.458 1.00 85.44 101 GLU A C 1
ATOM 808 O O . GLU A 1 101 ? -12.071 -5.948 35.490 1.00 85.44 101 GLU A O 1
ATOM 813 N N . GLN A 1 102 ? -12.584 -4.919 37.412 1.00 84.25 102 GLN A N 1
ATOM 814 C CA . GLN A 1 102 ? -11.445 -4.006 37.383 1.00 84.25 102 GLN A CA 1
ATOM 815 C C . GLN A 1 102 ? -10.118 -4.742 37.636 1.00 84.25 102 GLN A C 1
ATOM 817 O O . GLN A 1 102 ? -9.114 -4.428 36.994 1.00 84.25 102 GLN A O 1
ATOM 822 N N . GLN A 1 103 ? -10.105 -5.762 38.501 1.00 89.12 103 GLN A N 1
ATOM 823 C CA . GLN A 1 103 ? -8.964 -6.666 38.699 1.00 89.12 103 GLN A CA 1
ATOM 824 C C . GLN A 1 103 ? -8.695 -7.530 37.466 1.00 89.12 103 GLN A C 1
ATOM 826 O O . GLN A 1 103 ? -7.549 -7.676 37.049 1.00 89.12 103 GLN A O 1
ATOM 831 N N . LYS A 1 104 ? -9.745 -8.061 36.837 1.00 92.88 104 LYS A N 1
ATOM 832 C CA . LYS A 1 104 ? -9.629 -8.824 35.596 1.00 92.88 104 LYS A CA 1
ATOM 833 C C . LYS A 1 104 ? -9.111 -7.951 34.458 1.00 92.88 104 LYS A C 1
ATOM 835 O O . LYS A 1 104 ? -8.164 -8.333 33.790 1.00 92.88 104 LYS A O 1
ATOM 840 N N . LEU A 1 105 ? -9.661 -6.751 34.285 1.00 92.75 105 LEU A N 1
ATOM 841 C CA . LEU A 1 105 ? -9.212 -5.812 33.259 1.00 92.75 105 LEU A CA 1
ATOM 842 C C . LEU A 1 105 ? -7.748 -5.407 33.464 1.00 92.75 105 LEU A C 1
ATOM 844 O O . LEU A 1 105 ? -6.995 -5.338 32.500 1.00 92.75 105 LEU A O 1
ATOM 848 N N . THR A 1 106 ? -7.333 -5.142 34.706 1.00 92.12 106 THR A N 1
ATOM 849 C CA . THR A 1 106 ? -5.932 -4.801 35.010 1.00 92.12 106 THR A CA 1
ATOM 850 C C . THR A 1 106 ? -4.989 -5.982 34.802 1.00 92.12 106 THR A C 1
ATOM 852 O O . THR A 1 106 ? -3.866 -5.771 34.343 1.00 92.12 106 THR A O 1
ATOM 855 N N . HIS A 1 107 ? -5.444 -7.206 35.070 1.00 94.81 107 HIS A N 1
ATOM 856 C CA . HIS A 1 107 ? -4.707 -8.427 34.761 1.00 94.81 107 HIS A CA 1
ATOM 857 C C . HIS A 1 107 ? -4.582 -8.657 33.248 1.00 94.81 107 HIS A C 1
ATOM 859 O O . HIS A 1 107 ? -3.478 -8.882 32.759 1.00 94.81 107 HIS A O 1
ATOM 865 N N . ASP A 1 108 ? -5.677 -8.513 32.498 1.00 94.88 108 ASP A N 1
ATOM 866 C CA . ASP A 1 108 ? -5.704 -8.664 31.040 1.00 94.88 108 ASP A CA 1
ATOM 867 C C . ASP A 1 108 ? -4.816 -7.602 30.360 1.00 94.88 108 ASP A C 1
ATOM 869 O O . ASP A 1 108 ? -4.058 -7.920 29.444 1.00 94.88 108 ASP A O 1
ATOM 873 N N . LEU A 1 109 ? -4.833 -6.353 30.847 1.00 94.00 109 LEU A N 1
ATOM 874 C CA . LEU A 1 109 ? -3.923 -5.295 30.385 1.00 94.00 109 LEU A CA 1
ATOM 875 C C . LEU A 1 109 ? -2.455 -5.625 30.670 1.00 94.00 109 LEU A C 1
ATOM 877 O O . LEU A 1 109 ? -1.614 -5.416 29.800 1.00 94.00 109 LEU A O 1
ATOM 881 N N . HIS A 1 110 ? -2.142 -6.144 31.861 1.00 92.81 110 HIS A N 1
ATOM 882 C CA . HIS A 1 110 ? -0.785 -6.594 32.184 1.00 92.81 110 HIS A CA 1
ATOM 883 C C . HIS A 1 110 ? -0.336 -7.726 31.261 1.00 92.81 110 HIS A C 1
ATOM 885 O O . HIS A 1 110 ? 0.772 -7.676 30.740 1.00 92.81 110 HIS A O 1
ATOM 891 N N . SER A 1 111 ? -1.205 -8.708 31.012 1.00 93.06 111 SER A N 1
ATOM 892 C CA . SER A 1 111 ? -0.891 -9.848 30.151 1.00 93.06 111 SER A CA 1
ATOM 893 C C . SER A 1 111 ? -0.657 -9.419 28.698 1.00 93.06 111 SER A C 1
ATOM 895 O O . SER A 1 111 ? 0.291 -9.879 28.064 1.00 93.06 111 SER A O 1
ATOM 897 N N . LEU A 1 112 ? -1.451 -8.471 28.188 1.00 92.12 112 LEU A N 1
ATOM 898 C CA . LEU A 1 112 ? -1.240 -7.885 26.862 1.00 92.12 112 LEU A CA 1
ATOM 899 C C . LEU A 1 112 ? 0.054 -7.070 26.777 1.00 92.12 112 LEU A C 1
ATOM 901 O O . LEU A 1 112 ? 0.764 -7.179 25.780 1.00 92.12 112 LEU A O 1
ATOM 905 N N . LEU A 1 113 ? 0.377 -6.277 27.804 1.00 89.94 113 LEU A N 1
ATOM 906 C CA . LEU A 1 113 ? 1.625 -5.512 27.855 1.00 89.94 113 LEU A CA 1
ATOM 907 C C . LEU A 1 113 ? 2.851 -6.424 27.916 1.00 89.94 113 LEU A C 1
ATOM 909 O O . LEU A 1 113 ? 3.818 -6.179 27.203 1.00 89.94 113 LEU A O 1
ATOM 913 N N . GLU A 1 114 ? 2.803 -7.489 28.713 1.00 88.56 114 GLU A N 1
ATOM 914 C CA . GLU A 1 114 ? 3.882 -8.475 28.809 1.00 88.56 114 GLU A CA 1
ATOM 915 C C . GLU A 1 114 ? 4.082 -9.212 27.476 1.00 88.56 114 GLU A C 1
ATOM 917 O O . GLU A 1 114 ? 5.209 -9.355 26.998 1.00 88.56 114 GLU A O 1
ATOM 922 N N . GLN A 1 115 ? 2.986 -9.588 26.812 1.00 86.62 115 GLN A N 1
ATOM 923 C CA . GLN A 1 115 ? 3.031 -10.195 25.483 1.00 86.62 115 GLN A CA 1
ATOM 924 C C . GLN A 1 115 ? 3.604 -9.238 24.426 1.00 86.62 115 GLN A C 1
ATOM 926 O O . GLN A 1 115 ? 4.423 -9.648 23.602 1.00 86.62 115 GLN A O 1
ATOM 931 N N . TRP A 1 116 ? 3.209 -7.963 24.452 1.00 80.44 116 TRP A N 1
ATOM 932 C CA . TRP A 1 116 ? 3.750 -6.938 23.555 1.00 80.44 116 TRP A CA 1
ATOM 933 C C . TRP A 1 116 ? 5.234 -6.669 23.808 1.00 80.44 116 TRP A C 1
ATOM 935 O O . TRP A 1 116 ? 6.010 -6.566 22.858 1.00 80.44 116 TRP A O 1
ATOM 945 N N . GLN A 1 117 ? 5.643 -6.620 25.075 1.00 82.12 117 GLN A N 1
ATOM 946 C CA . GLN A 1 117 ? 7.030 -6.388 25.460 1.00 82.12 117 GLN A CA 1
ATOM 947 C C . GLN A 1 117 ? 7.948 -7.530 25.004 1.00 82.12 117 GLN A C 1
ATOM 949 O O . GLN A 1 117 ? 9.051 -7.259 24.525 1.00 82.12 117 GLN A O 1
ATOM 954 N N . GLY A 1 118 ? 7.493 -8.784 25.085 1.00 74.81 118 GLY A N 1
ATOM 955 C CA . GLY A 1 118 ? 8.227 -9.928 24.537 1.00 74.81 118 GLY A CA 1
ATOM 956 C C . GLY A 1 118 ? 8.324 -9.884 23.009 1.00 74.81 118 GLY A C 1
ATOM 957 O O . GLY A 1 118 ? 9.403 -10.011 22.443 1.00 74.81 118 GLY A O 1
ATOM 958 N N . MET A 1 119 ? 7.216 -9.618 22.315 1.00 74.81 119 MET A N 1
ATOM 959 C CA . MET A 1 119 ? 7.151 -9.782 20.859 1.00 74.81 119 MET A CA 1
ATOM 960 C C . MET A 1 119 ? 7.913 -8.702 20.070 1.00 74.81 119 MET A C 1
ATOM 962 O O . MET A 1 119 ? 8.551 -9.009 19.059 1.00 74.81 119 MET A O 1
ATOM 966 N N . GLU A 1 120 ? 7.875 -7.441 20.513 1.00 69.75 120 GLU A N 1
ATOM 967 C CA . GLU A 1 120 ? 8.555 -6.342 19.812 1.00 69.75 120 GLU A CA 1
ATOM 968 C C . GLU A 1 120 ? 10.073 -6.375 20.040 1.00 69.75 120 GLU A C 1
ATOM 970 O O . GLU A 1 120 ? 10.855 -6.174 19.105 1.00 69.75 120 GLU A O 1
ATOM 975 N N . THR A 1 121 ? 10.504 -6.711 21.261 1.00 77.94 121 THR A N 1
ATOM 976 C CA . THR A 1 121 ? 11.930 -6.756 21.605 1.00 77.94 121 THR A CA 1
ATOM 977 C C . THR A 1 121 ? 12.619 -7.999 21.054 1.00 77.94 121 THR A C 1
ATOM 979 O O . THR A 1 121 ? 13.708 -7.872 20.502 1.00 77.94 121 THR A O 1
ATOM 982 N N . GLU A 1 122 ? 11.987 -9.175 21.090 1.00 79.25 122 GLU A N 1
ATOM 983 C CA . GLU A 1 122 ? 12.565 -10.411 20.543 1.00 79.25 122 GLU A CA 1
ATOM 984 C C . GLU A 1 122 ? 12.676 -10.371 19.010 1.00 79.25 122 GLU A C 1
ATOM 986 O O . GLU A 1 122 ? 13.686 -10.786 18.437 1.00 79.25 122 GLU A O 1
ATOM 991 N N . SER A 1 123 ? 11.679 -9.811 18.317 1.00 81.88 123 SER A N 1
ATOM 992 C CA . SER A 1 123 ? 11.709 -9.653 16.855 1.00 81.88 123 SER A CA 1
ATOM 993 C C . SER A 1 123 ? 12.780 -8.652 16.402 1.00 81.88 123 SER A C 1
ATOM 995 O O . SER A 1 123 ? 13.533 -8.904 15.456 1.00 81.88 123 SER A O 1
ATOM 997 N N . ALA A 1 124 ? 12.907 -7.521 17.102 1.00 81.19 124 ALA A N 1
ATOM 998 C CA . ALA A 1 124 ? 13.966 -6.557 16.828 1.00 81.19 124 ALA A CA 1
ATOM 999 C C . ALA A 1 124 ? 15.354 -7.131 17.155 1.00 81.19 124 ALA A C 1
ATOM 1001 O O . ALA A 1 124 ? 16.278 -6.980 16.357 1.00 81.19 124 ALA A O 1
ATOM 1002 N N . LEU A 1 125 ? 15.494 -7.836 18.282 1.00 89.00 125 LEU A N 1
ATOM 1003 C CA . LEU A 1 125 ? 16.745 -8.463 18.702 1.00 89.00 125 LEU A CA 1
ATOM 1004 C C . LEU A 1 125 ? 17.197 -9.538 17.707 1.00 89.00 125 LEU A C 1
ATOM 1006 O O . LEU A 1 125 ? 18.333 -9.487 17.253 1.00 89.00 125 LEU A O 1
ATOM 1010 N N . THR A 1 126 ? 16.312 -10.443 17.281 1.00 88.94 126 THR A N 1
ATOM 1011 C CA . THR A 1 126 ? 16.641 -11.472 16.274 1.00 88.94 126 THR A CA 1
ATOM 1012 C C . THR A 1 126 ? 17.046 -10.865 14.928 1.00 88.94 126 THR A C 1
ATO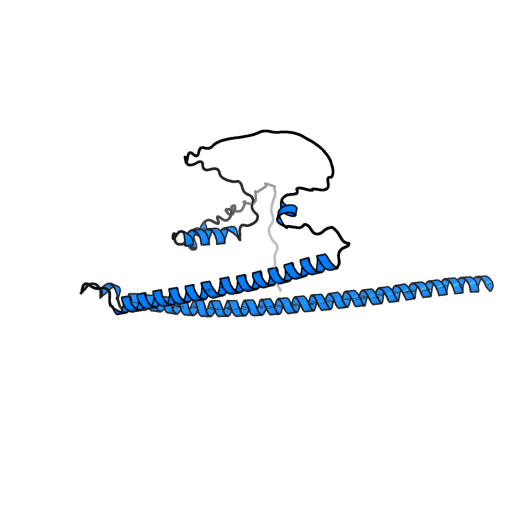M 1014 O O . THR A 1 126 ? 17.979 -11.351 14.284 1.00 88.94 126 THR A O 1
ATOM 1017 N N . ARG A 1 127 ? 16.411 -9.760 14.508 1.00 93.06 127 ARG A N 1
ATOM 1018 C CA . ARG A 1 127 ? 16.826 -9.001 13.315 1.00 93.06 127 ARG A CA 1
ATOM 1019 C C . ARG A 1 127 ? 18.216 -8.388 13.488 1.00 93.06 127 ARG A C 1
ATOM 1021 O O . ARG A 1 127 ? 19.031 -8.490 12.573 1.00 93.06 127 ARG A O 1
ATOM 1028 N N . ILE A 1 128 ? 18.493 -7.775 14.638 1.00 92.69 128 ILE A N 1
ATOM 1029 C CA . ILE A 1 128 ? 19.803 -7.185 14.950 1.00 92.69 128 ILE A CA 1
ATOM 1030 C C . ILE A 1 128 ? 20.880 -8.276 14.992 1.00 92.69 128 ILE A C 1
ATOM 1032 O O . ILE A 1 128 ? 21.941 -8.113 14.395 1.00 92.69 128 ILE A O 1
ATOM 1036 N N . GLU A 1 129 ? 20.611 -9.413 15.631 1.00 94.75 129 GLU A N 1
ATOM 1037 C CA . GLU A 1 129 ? 21.523 -10.559 15.679 1.00 94.75 129 GLU A CA 1
ATOM 1038 C C . GLU A 1 129 ? 21.836 -11.099 14.279 1.00 94.75 129 GLU A C 1
ATOM 1040 O O . GLU A 1 129 ? 23.000 -11.373 13.968 1.00 94.75 129 GLU A O 1
ATOM 1045 N N . LEU A 1 130 ? 20.828 -11.187 13.405 1.00 95.38 130 LEU A N 1
ATOM 1046 C CA . LEU A 1 130 ? 21.010 -11.582 12.010 1.00 95.38 130 LEU A CA 1
ATOM 1047 C C . LEU A 1 130 ? 21.888 -10.578 11.248 1.00 95.38 130 LEU A C 1
ATOM 1049 O O . LEU A 1 130 ? 22.829 -10.986 10.567 1.00 95.38 130 LEU A O 1
ATOM 1053 N N . GLN A 1 131 ? 21.632 -9.276 11.404 1.00 94.69 131 GLN A N 1
ATOM 1054 C CA . GLN A 1 131 ? 22.431 -8.213 10.784 1.00 94.69 131 GLN A CA 1
ATOM 1055 C C . GLN A 1 131 ? 23.881 -8.212 11.289 1.00 94.69 131 GLN A C 1
ATOM 1057 O O . GLN A 1 131 ? 24.808 -8.030 10.502 1.00 94.69 131 GLN A O 1
ATOM 1062 N N . ILE A 1 132 ? 24.108 -8.471 12.580 1.00 94.81 132 ILE A N 1
ATOM 1063 C CA . ILE A 1 132 ? 25.456 -8.611 13.151 1.00 94.81 132 ILE A CA 1
ATOM 1064 C C . ILE A 1 132 ? 26.163 -9.835 12.558 1.00 94.81 132 ILE A C 1
ATOM 1066 O O . ILE A 1 132 ? 27.346 -9.756 12.217 1.00 94.81 132 ILE A O 1
ATOM 1070 N N . ALA A 1 133 ? 25.465 -10.963 12.413 1.00 93.69 133 ALA A N 1
ATOM 1071 C CA . ALA A 1 133 ? 26.026 -12.168 11.808 1.00 93.69 133 ALA A CA 1
ATOM 1072 C C . ALA A 1 133 ? 26.384 -11.953 10.327 1.00 93.69 133 ALA A C 1
ATOM 1074 O O . ALA A 1 133 ? 27.455 -12.376 9.883 1.00 93.69 133 ALA A O 1
ATOM 1075 N N . GLU A 1 134 ? 25.529 -11.256 9.580 1.00 92.06 134 GLU A N 1
ATOM 1076 C CA . GLU A 1 134 ? 25.780 -10.872 8.192 1.00 92.06 134 GLU A CA 1
ATOM 1077 C C . GLU A 1 134 ? 26.971 -9.915 8.077 1.00 92.06 134 GLU A C 1
ATOM 1079 O O . GLU A 1 134 ? 27.898 -10.183 7.314 1.00 92.06 134 GLU A O 1
ATOM 1084 N N . LEU A 1 135 ? 27.015 -8.853 8.886 1.00 93.94 135 LEU A N 1
ATOM 1085 C CA . LEU A 1 135 ? 28.120 -7.897 8.883 1.00 93.94 135 LEU A CA 1
ATOM 1086 C C . LEU A 1 135 ? 29.443 -8.577 9.2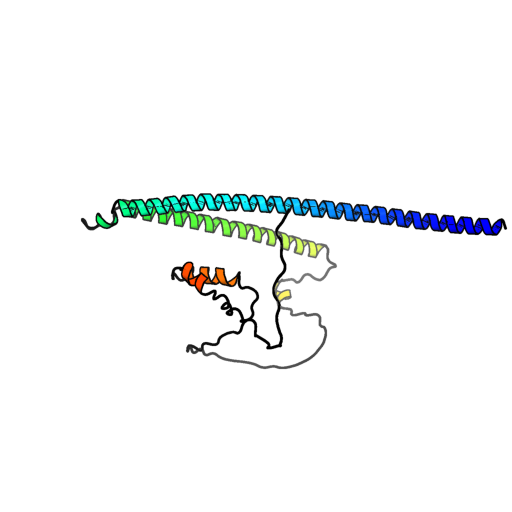45 1.00 93.94 135 LEU A C 1
ATOM 1088 O O . LEU A 1 135 ? 30.461 -8.357 8.590 1.00 93.94 135 LEU A O 1
ATOM 1092 N N . LYS A 1 136 ? 29.430 -9.471 10.239 1.00 91.88 136 LYS A N 1
ATOM 1093 C CA . LYS A 1 136 ? 30.596 -10.280 10.604 1.00 91.88 136 LYS A CA 1
ATOM 1094 C C . LYS A 1 136 ? 31.058 -11.154 9.440 1.00 91.88 136 LYS A C 1
ATOM 1096 O O . LYS A 1 136 ? 32.262 -11.262 9.217 1.00 91.88 136 LYS A O 1
ATOM 1101 N N . LYS A 1 137 ? 30.129 -11.748 8.686 1.00 92.31 137 LYS A N 1
ATOM 1102 C CA . LYS A 1 137 ? 30.441 -12.526 7.482 1.00 92.31 137 LYS A CA 1
ATOM 1103 C C . LYS A 1 137 ? 31.054 -11.645 6.391 1.00 92.31 137 LYS A C 1
ATOM 1105 O O . LYS A 1 137 ? 32.105 -12.000 5.874 1.00 92.31 137 LYS A O 1
ATOM 1110 N N . VAL A 1 138 ? 30.467 -10.485 6.095 1.00 90.56 138 VAL A N 1
ATOM 1111 C CA . VAL A 1 138 ? 30.987 -9.538 5.090 1.00 90.56 138 VAL A CA 1
ATOM 1112 C C . VAL A 1 138 ? 32.385 -9.049 5.459 1.00 90.56 138 VAL A C 1
ATOM 1114 O O . VAL A 1 138 ? 33.270 -9.028 4.611 1.00 90.56 138 VAL A O 1
ATOM 1117 N N . VAL A 1 139 ? 32.622 -8.719 6.728 1.00 88.94 139 VAL A N 1
ATOM 1118 C CA . VAL A 1 139 ? 33.946 -8.327 7.223 1.00 88.94 139 VAL A CA 1
ATOM 1119 C C . VAL A 1 139 ? 34.934 -9.488 7.090 1.00 88.94 139 VAL A C 1
ATOM 1121 O O . VAL A 1 139 ? 36.033 -9.313 6.570 1.00 88.94 139 VAL A O 1
ATOM 1124 N N . GLN A 1 140 ? 34.542 -10.696 7.495 1.00 90.19 140 GLN A N 1
ATOM 1125 C CA . GLN A 1 140 ? 35.398 -11.878 7.408 1.00 90.19 140 GLN A CA 1
ATOM 1126 C C . GLN A 1 140 ? 35.707 -12.293 5.961 1.00 90.19 140 GLN A C 1
ATOM 1128 O O . GLN A 1 140 ? 36.807 -12.775 5.693 1.00 90.19 140 GLN A O 1
ATOM 1133 N N . ASP A 1 141 ? 34.771 -12.109 5.034 1.00 84.62 141 ASP A N 1
ATOM 1134 C CA . ASP A 1 141 ? 34.950 -12.398 3.610 1.00 84.62 141 ASP A CA 1
ATOM 1135 C C . ASP A 1 141 ? 35.721 -11.270 2.898 1.00 84.62 141 ASP A C 1
ATOM 1137 O O . ASP A 1 141 ? 36.587 -11.545 2.066 1.00 84.62 141 ASP A O 1
ATOM 1141 N N . GLY A 1 142 ? 35.525 -10.013 3.307 1.00 73.69 142 GLY A N 1
ATOM 1142 C CA . GLY A 1 142 ? 36.325 -8.860 2.881 1.00 73.69 142 GLY A CA 1
ATOM 1143 C C . GLY A 1 142 ? 37.795 -8.975 3.294 1.00 73.69 142 GLY A C 1
ATOM 1144 O O . GLY A 1 142 ? 38.684 -8.678 2.496 1.00 73.69 142 GLY A O 1
ATOM 1145 N N . PHE A 1 143 ? 38.073 -9.528 4.480 1.00 64.31 143 PHE A N 1
ATOM 1146 C CA . PHE A 1 143 ? 39.433 -9.887 4.899 1.00 64.31 143 PHE A CA 1
ATOM 1147 C C . PHE A 1 143 ? 40.053 -11.032 4.077 1.00 64.31 143 PHE A C 1
ATOM 1149 O O . PHE A 1 143 ? 41.275 -11.167 4.068 1.00 64.31 143 PHE A O 1
ATOM 1156 N N . LYS A 1 144 ? 39.253 -11.858 3.385 1.00 65.19 144 LYS A N 1
ATOM 1157 C CA . LYS A 1 144 ? 39.749 -12.951 2.526 1.00 65.19 144 LYS A CA 1
ATOM 1158 C C . LYS A 1 144 ? 39.942 -12.540 1.061 1.00 65.19 144 LYS A C 1
ATOM 1160 O O . LYS A 1 144 ? 40.757 -13.166 0.390 1.00 65.19 144 LYS A O 1
ATOM 1165 N N . MET A 1 145 ? 39.207 -11.542 0.554 1.00 57.94 145 MET A N 1
ATOM 1166 C CA . MET A 1 145 ? 39.268 -11.115 -0.860 1.00 57.94 145 MET A CA 1
ATOM 1167 C C . MET A 1 145 ? 40.013 -9.788 -1.115 1.00 57.94 145 MET A C 1
ATOM 1169 O O . MET A 1 145 ? 40.262 -9.464 -2.274 1.00 57.94 145 MET A O 1
ATOM 1173 N N . GLY A 1 146 ? 40.393 -9.023 -0.085 1.00 53.78 146 GLY A N 1
ATOM 1174 C CA . GLY A 1 146 ? 41.180 -7.789 -0.241 1.00 53.78 146 GLY A CA 1
ATOM 1175 C C . GLY A 1 146 ? 42.697 -8.028 -0.374 1.00 53.78 146 GLY A C 1
ATOM 1176 O O . GLY A 1 146 ? 43.210 -9.006 0.176 1.00 53.78 146 GLY A O 1
ATOM 1177 N N . PRO A 1 147 ? 43.453 -7.149 -1.068 1.00 52.09 147 PRO A N 1
ATOM 1178 C CA . PRO A 1 147 ? 44.910 -7.233 -1.093 1.00 52.09 147 PRO A CA 1
ATOM 1179 C C . PRO A 1 147 ? 45.433 -7.018 0.331 1.00 52.09 147 PRO A C 1
ATOM 1181 O O . PRO A 1 147 ? 45.013 -6.088 1.015 1.00 52.09 147 PRO A O 1
ATOM 1184 N N . ALA A 1 148 ? 46.313 -7.915 0.775 1.00 54.62 148 ALA A N 1
ATOM 1185 C CA . ALA A 1 148 ? 46.807 -8.012 2.144 1.00 54.62 148 ALA A CA 1
ATOM 1186 C C . ALA A 1 148 ? 47.307 -6.667 2.709 1.00 54.62 148 ALA A C 1
ATOM 1188 O O . ALA A 1 148 ? 48.458 -6.283 2.506 1.00 54.62 148 ALA A O 1
ATOM 1189 N N . ALA A 1 149 ? 46.448 -5.986 3.467 1.00 58.91 149 ALA A N 1
ATOM 1190 C CA . ALA A 1 149 ? 46.848 -5.009 4.467 1.00 58.91 149 ALA A CA 1
ATOM 1191 C C . ALA A 1 149 ? 47.001 -5.739 5.816 1.00 58.91 149 ALA A C 1
ATOM 1193 O O . ALA A 1 149 ? 46.237 -6.671 6.094 1.00 58.91 149 ALA A O 1
ATOM 1194 N N . PRO A 1 150 ? 48.000 -5.379 6.641 1.00 53.34 150 PRO A N 1
ATOM 1195 C CA . PRO A 1 150 ? 48.268 -6.057 7.905 1.00 53.34 150 PRO A CA 1
ATOM 1196 C C . PRO A 1 150 ? 47.038 -5.994 8.815 1.00 53.34 150 PRO A C 1
ATOM 1198 O O . PRO A 1 150 ? 46.440 -4.934 8.991 1.00 53.34 150 PRO A O 1
ATOM 1201 N N . GLN A 1 151 ? 46.657 -7.141 9.383 1.00 56.50 151 GLN A N 1
ATOM 1202 C CA . GLN A 1 151 ? 45.572 -7.215 10.359 1.00 56.50 151 GLN A CA 1
ATOM 1203 C C . GLN A 1 151 ? 45.904 -6.305 11.553 1.00 56.50 151 GLN A C 1
ATOM 1205 O O . GLN A 1 151 ? 46.968 -6.487 12.154 1.00 56.50 151 GLN A O 1
ATOM 1210 N N . PRO A 1 152 ? 45.034 -5.356 11.941 1.00 51.28 152 PRO A N 1
ATOM 1211 C CA . PRO A 1 152 ? 45.170 -4.713 13.235 1.00 51.28 152 PRO A CA 1
ATOM 1212 C C . PRO A 1 152 ? 44.885 -5.768 14.307 1.00 51.28 152 PRO A C 1
ATOM 1214 O O . PRO A 1 152 ? 43.858 -6.447 14.271 1.00 51.28 152 PRO A O 1
ATOM 1217 N N . ALA A 1 153 ? 45.805 -5.924 15.258 1.00 56.91 153 ALA A N 1
ATOM 1218 C CA . ALA A 1 153 ? 45.687 -6.896 16.344 1.00 56.91 153 ALA A CA 1
ATOM 1219 C C . ALA A 1 153 ? 44.492 -6.614 17.277 1.00 56.91 153 ALA A C 1
ATOM 1221 O O . ALA A 1 153 ? 44.133 -7.461 18.094 1.00 56.91 153 ALA A O 1
ATOM 1222 N N . SER A 1 154 ? 43.859 -5.445 17.157 1.00 60.94 154 SER A N 1
ATOM 1223 C CA . SER A 1 154 ? 42.702 -5.064 17.949 1.00 60.94 154 SER A CA 1
ATOM 1224 C C . SER A 1 154 ? 41.898 -3.959 17.266 1.00 60.94 154 SER A C 1
ATOM 1226 O O . SER A 1 154 ? 42.449 -2.998 16.734 1.00 60.94 154 SER A O 1
ATOM 1228 N N . LEU A 1 155 ? 40.570 -4.067 17.330 1.00 59.97 155 LEU A N 1
ATOM 1229 C CA . LEU A 1 155 ? 39.620 -3.042 16.875 1.00 59.97 155 LEU A CA 1
ATOM 1230 C C . LEU A 1 155 ? 39.779 -1.732 17.676 1.00 59.97 155 LEU A C 1
ATOM 1232 O O . LEU A 1 155 ? 39.503 -0.646 17.172 1.00 59.97 155 LEU A O 1
ATOM 1236 N N . VAL A 1 156 ? 40.307 -1.843 18.901 1.00 69.19 156 VAL A N 1
ATOM 1237 C CA . VAL A 1 156 ? 40.677 -0.713 19.761 1.00 69.19 156 VAL A CA 1
ATOM 1238 C C . VAL A 1 156 ? 41.804 0.112 19.136 1.00 69.19 156 VAL A C 1
ATOM 1240 O O . VAL A 1 156 ? 41.738 1.335 19.181 1.00 69.19 156 VAL A O 1
ATOM 1243 N N . ASP A 1 157 ? 42.783 -0.512 18.475 1.00 61.53 157 ASP A N 1
ATOM 1244 C CA . ASP A 1 157 ? 43.910 0.210 17.859 1.00 61.53 157 ASP A CA 1
ATOM 1245 C C . ASP A 1 157 ? 43.479 1.013 16.621 1.00 61.53 157 ASP A C 1
ATOM 1247 O O . ASP A 1 157 ? 44.045 2.069 16.329 1.00 61.53 157 ASP A O 1
ATOM 1251 N N . TYR A 1 158 ? 42.437 0.548 15.921 1.00 62.53 158 TYR A N 1
ATOM 1252 C CA . TYR A 1 158 ? 41.893 1.216 14.736 1.00 62.53 158 TYR A CA 1
ATOM 1253 C C . TYR A 1 158 ? 41.057 2.448 15.098 1.00 62.53 158 TYR A C 1
ATOM 1255 O O . TYR A 1 158 ? 41.128 3.466 14.418 1.00 62.53 158 TYR A O 1
ATOM 1263 N N . LEU A 1 159 ? 40.302 2.379 16.200 1.00 72.19 159 LEU A N 1
ATOM 1264 C CA . LEU A 1 159 ? 39.550 3.522 16.729 1.00 72.19 159 LEU A CA 1
ATOM 1265 C C . LEU A 1 159 ? 40.442 4.511 17.498 1.00 72.19 159 LEU A C 1
ATOM 1267 O O . LEU A 1 159 ? 40.076 5.673 17.642 1.00 72.19 159 LEU A O 1
ATOM 1271 N N . SER A 1 160 ? 41.615 4.066 17.960 1.00 68.81 160 SER A N 1
ATOM 1272 C CA . SER A 1 160 ? 42.594 4.902 18.673 1.00 68.81 160 SER A CA 1
ATOM 1273 C C . SER A 1 160 ? 43.578 5.627 17.747 1.00 68.81 160 SER A C 1
ATOM 1275 O O . SER A 1 160 ? 44.364 6.445 18.217 1.00 68.81 160 SER A O 1
ATOM 1277 N N . SER A 1 161 ? 43.547 5.350 16.439 1.00 44.59 161 SER A N 1
ATOM 1278 C CA . SER A 1 161 ? 44.431 5.975 15.452 1.00 44.59 161 SER A CA 1
ATOM 1279 C C . SER A 1 161 ? 43.637 6.938 14.562 1.00 44.59 161 SER A C 1
ATOM 1281 O O . SER A 1 161 ? 42.983 6.487 13.620 1.00 44.59 161 SER A O 1
ATOM 1283 N N . PRO A 1 162 ? 43.701 8.265 14.775 1.00 47.06 162 PRO A N 1
ATOM 1284 C CA . PRO A 1 162 ? 43.121 9.225 13.849 1.00 47.06 162 PRO A CA 1
ATOM 1285 C C . PRO A 1 162 ? 44.054 9.351 12.639 1.00 47.06 162 PRO A C 1
ATOM 1287 O O . PRO A 1 162 ? 44.841 10.284 12.532 1.00 47.06 162 PRO A O 1
ATOM 1290 N N . THR A 1 163 ? 44.017 8.381 11.724 1.00 42.97 163 THR A N 1
ATOM 1291 C CA . THR A 1 163 ? 44.650 8.534 10.407 1.00 42.97 163 THR A CA 1
ATOM 1292 C C . THR A 1 163 ? 43.584 8.965 9.414 1.00 42.97 163 THR A C 1
ATOM 1294 O O . THR A 1 163 ? 42.961 8.151 8.739 1.00 42.97 163 THR A O 1
ATOM 1297 N N . ILE A 1 164 ? 43.379 10.278 9.346 1.00 48.56 164 ILE A N 1
ATOM 1298 C CA . ILE A 1 164 ? 42.814 10.937 8.173 1.00 48.56 164 ILE A CA 1
ATOM 1299 C C . ILE A 1 164 ? 43.972 11.036 7.166 1.00 48.56 164 ILE A C 1
ATOM 1301 O O . ILE A 1 164 ? 44.936 11.754 7.443 1.00 48.56 164 ILE A O 1
ATOM 1305 N N . PRO A 1 165 ? 43.957 10.326 6.022 1.00 39.88 165 PRO A N 1
ATOM 1306 C CA . PRO A 1 165 ? 44.897 10.622 4.952 1.00 39.88 165 PRO A CA 1
ATOM 1307 C C . PRO A 1 165 ? 44.527 11.998 4.390 1.00 39.88 165 PRO A C 1
ATOM 1309 O O . PRO A 1 165 ? 43.407 12.224 3.936 1.00 39.88 165 PRO A O 1
ATOM 1312 N N . GLY A 1 166 ? 45.456 12.939 4.529 1.00 32.16 166 GLY A N 1
ATOM 1313 C CA . GLY A 1 166 ? 45.200 14.360 4.360 1.00 32.16 166 GLY A CA 1
ATOM 1314 C C . GLY A 1 166 ? 44.777 14.796 2.960 1.00 32.16 166 GLY A C 1
ATOM 1315 O O . GLY A 1 166 ? 45.144 14.218 1.938 1.00 32.16 166 GLY A O 1
ATOM 1316 N N . THR A 1 167 ? 44.072 15.921 2.926 1.00 33.84 167 THR A N 1
ATOM 1317 C CA . THR A 1 167 ? 44.201 16.923 1.868 1.00 33.84 167 THR A CA 1
ATOM 1318 C C . THR A 1 167 ? 44.023 18.303 2.511 1.00 33.84 167 THR A C 1
ATOM 1320 O O . THR A 1 167 ? 42.924 18.634 2.930 1.00 33.84 167 THR A O 1
ATOM 1323 N N . GLY A 1 168 ? 45.120 19.068 2.592 1.00 34.38 168 GLY A N 1
ATOM 1324 C CA . GLY A 1 168 ? 45.127 20.538 2.540 1.00 34.38 168 GLY A CA 1
ATOM 1325 C C . GLY A 1 168 ? 44.745 21.345 3.791 1.00 34.38 168 GLY A C 1
ATOM 1326 O O . GLY A 1 168 ? 43.592 21.710 3.936 1.00 34.38 168 GLY A O 1
ATOM 1327 N N . GLU A 1 169 ? 45.758 21.655 4.608 1.00 41.16 169 GLU A N 1
ATOM 1328 C CA . GLU A 1 169 ? 46.154 22.976 5.162 1.00 41.16 169 GLU A CA 1
ATOM 1329 C C . GLU A 1 169 ? 45.158 23.970 5.823 1.00 41.16 169 GLU A C 1
ATOM 1331 O O . GLU A 1 169 ? 44.073 24.249 5.325 1.00 41.16 169 GLU A O 1
ATOM 1336 N N . SER A 1 170 ? 45.698 24.622 6.874 1.00 35.44 170 SER A N 1
ATOM 1337 C CA . SER A 1 170 ? 45.268 25.840 7.601 1.00 35.44 170 SER A CA 1
ATOM 1338 C C . SER A 1 170 ? 44.094 25.710 8.587 1.00 35.44 170 SER A C 1
ATOM 1340 O O . SER A 1 170 ? 43.051 25.167 8.266 1.00 35.44 170 SER A O 1
ATOM 1342 N N . GLU A 1 171 ? 44.118 26.248 9.808 1.00 35.25 171 GLU A N 1
ATOM 1343 C CA . GLU A 1 171 ? 45.129 26.944 10.615 1.00 35.25 171 GLU A CA 1
ATOM 1344 C C . GLU A 1 171 ? 44.488 27.143 12.008 1.00 35.25 171 GLU A C 1
ATOM 1346 O O . GLU A 1 171 ? 43.368 27.630 12.097 1.00 35.25 171 GLU A O 1
ATOM 1351 N N . VAL A 1 172 ? 45.178 26.701 13.063 1.00 33.06 172 VAL A N 1
ATOM 1352 C CA . VAL A 1 172 ? 45.372 27.378 14.365 1.00 33.06 172 VAL A CA 1
ATOM 1353 C C . VAL A 1 172 ? 44.191 28.130 15.026 1.00 33.06 172 VAL A C 1
ATOM 1355 O O . VAL A 1 172 ? 43.852 29.231 14.608 1.00 33.06 172 VAL A O 1
ATOM 1358 N N . HIS A 1 173 ? 43.677 27.582 16.140 1.00 33.50 173 HIS A N 1
ATOM 1359 C CA . HIS A 1 173 ? 43.655 28.146 17.522 1.00 33.50 173 HIS A CA 1
ATOM 1360 C C . HIS A 1 173 ? 42.703 27.270 18.383 1.00 33.50 173 HIS A C 1
ATOM 1362 O O . HIS A 1 173 ? 41.538 27.131 18.023 1.00 33.50 173 HIS A O 1
ATOM 1368 N N . GLU A 1 174 ? 43.121 26.479 19.390 1.00 39.22 174 GLU A N 1
ATOM 1369 C CA . GLU A 1 174 ? 43.652 26.869 20.727 1.00 39.22 174 GLU A CA 1
ATOM 1370 C C . GLU A 1 174 ? 42.804 28.007 21.328 1.00 39.22 174 GLU A C 1
ATOM 1372 O O . GLU A 1 174 ? 42.700 29.061 20.720 1.00 39.22 174 GLU A O 1
ATOM 1377 N N . GLU A 1 175 ? 42.057 27.895 22.428 1.00 36.62 175 GLU A N 1
ATOM 1378 C CA . GLU A 1 175 ? 42.269 27.300 23.760 1.00 36.62 175 GLU A CA 1
ATOM 1379 C C . GLU A 1 175 ? 40.882 27.351 24.483 1.00 36.62 175 GLU A C 1
ATOM 1381 O O . GLU A 1 175 ? 40.064 28.218 24.184 1.00 36.62 175 GLU A O 1
ATOM 1386 N N . GLU A 1 176 ? 40.424 26.330 25.219 1.00 34.88 176 GLU A N 1
ATOM 1387 C CA . GLU A 1 176 ? 40.692 26.050 26.647 1.00 34.88 176 GLU A CA 1
ATOM 1388 C C . GLU A 1 176 ? 39.594 26.591 27.607 1.00 34.88 176 GLU A C 1
ATOM 1390 O O . GLU A 1 176 ? 39.525 27.785 27.859 1.00 34.88 176 GLU A O 1
ATOM 1395 N N . THR A 1 177 ? 38.832 25.663 28.232 1.00 27.92 177 THR A N 1
ATOM 1396 C CA . THR A 1 177 ? 38.292 25.712 29.630 1.00 27.92 177 THR A CA 1
ATOM 1397 C C . THR A 1 177 ? 37.214 26.791 29.957 1.00 27.92 177 THR A C 1
ATOM 1399 O O . THR A 1 177 ? 37.159 27.819 29.309 1.00 27.92 177 THR A O 1
ATOM 1402 N N . VAL A 1 178 ? 36.270 26.717 30.912 1.00 31.53 178 VAL A N 1
ATOM 1403 C CA . VAL A 1 178 ? 35.949 25.856 32.068 1.00 31.53 178 VAL A CA 1
ATOM 1404 C C . VAL A 1 178 ? 34.652 26.411 32.721 1.00 31.53 178 VAL A C 1
ATOM 1406 O O . VAL A 1 178 ? 34.394 27.604 32.599 1.00 31.53 178 VAL A O 1
ATOM 1409 N N . GLU A 1 179 ? 33.902 25.546 33.421 1.00 35.97 179 GLU A N 1
ATOM 1410 C CA . GLU A 1 179 ? 32.843 25.795 34.450 1.00 35.97 179 GLU A CA 1
ATOM 1411 C C . GLU A 1 179 ? 31.494 26.367 33.964 1.00 35.97 179 GLU A C 1
ATOM 1413 O O . GLU A 1 179 ? 31.418 27.321 33.203 1.00 35.97 179 GLU A O 1
ATOM 1418 N N . GLU A 1 180 ? 30.391 25.640 34.158 1.00 37.09 180 GLU A N 1
ATOM 1419 C CA . GLU A 1 180 ? 29.541 25.562 35.366 1.00 37.09 180 GLU A CA 1
ATOM 1420 C C . GLU A 1 180 ? 28.650 26.807 35.550 1.00 37.09 180 GLU A C 1
ATOM 1422 O O . GLU A 1 180 ? 29.124 27.932 35.483 1.00 37.09 180 GLU A O 1
ATOM 1427 N N . GLU A 1 181 ? 27.353 26.548 35.775 1.00 29.28 181 GLU A N 1
ATOM 1428 C CA . GLU A 1 181 ? 26.345 27.387 36.451 1.00 29.28 181 GLU A CA 1
ATOM 1429 C C . GLU A 1 181 ? 25.041 27.549 35.641 1.00 29.28 181 GLU A C 1
ATOM 1431 O O . GLU A 1 181 ? 24.915 28.322 34.693 1.00 29.28 181 GLU A O 1
ATOM 1436 N N . SER A 1 182 ? 24.020 26.792 36.056 1.00 36.97 182 SER A N 1
ATOM 1437 C CA . SER A 1 182 ? 22.625 27.170 35.813 1.00 36.97 182 SER A CA 1
ATOM 1438 C C . SER A 1 182 ? 22.300 28.406 36.649 1.00 36.97 182 SER A C 1
ATOM 1440 O O . SER A 1 182 ? 22.663 28.453 37.823 1.00 36.97 182 SER A O 1
ATOM 1442 N N . PRO A 1 183 ? 21.463 29.314 36.134 1.00 34.50 183 PRO A N 1
ATOM 1443 C CA . PRO A 1 183 ? 20.224 29.531 36.867 1.00 34.50 183 PRO A CA 1
ATOM 1444 C C . PRO A 1 183 ? 19.002 29.629 35.952 1.00 34.50 183 PRO A C 1
ATOM 1446 O O . PRO A 1 183 ? 19.006 30.246 34.889 1.00 34.50 183 PRO A O 1
ATOM 1449 N N . ALA A 1 184 ? 17.919 29.022 36.427 1.00 30.08 184 ALA A N 1
ATOM 1450 C CA . ALA A 1 184 ? 16.571 29.244 35.939 1.00 30.08 184 ALA A CA 1
ATOM 1451 C C . ALA A 1 184 ? 16.147 30.711 36.129 1.00 30.08 184 ALA A C 1
ATOM 1453 O O . ALA A 1 184 ? 16.392 31.278 37.191 1.00 30.08 184 ALA A O 1
ATOM 1454 N N . CYS A 1 185 ? 15.456 31.272 35.132 1.00 27.00 185 CYS A N 1
ATOM 1455 C CA . CYS A 1 185 ? 14.381 32.262 35.273 1.00 27.00 185 CYS A CA 1
ATOM 1456 C C . CYS A 1 185 ? 13.642 32.407 33.923 1.00 27.00 185 CYS A C 1
ATOM 1458 O O . CYS A 1 185 ? 14.258 32.641 32.888 1.00 27.00 185 CYS A O 1
ATOM 1460 N N . GLU A 1 186 ? 12.322 32.225 33.960 1.00 34.84 186 GLU A N 1
ATOM 1461 C CA . GLU A 1 186 ? 11.321 32.430 32.895 1.00 34.84 186 GLU A CA 1
ATOM 1462 C C . GLU A 1 186 ? 11.200 33.921 32.463 1.00 34.84 186 GLU A C 1
ATOM 1464 O O . GLU A 1 186 ? 11.856 34.781 33.053 1.00 34.84 186 GLU A O 1
ATOM 1469 N N . PRO A 1 187 ? 10.215 34.324 31.629 1.00 45.62 187 PRO A N 1
ATOM 1470 C CA . PRO A 1 187 ? 9.860 33.892 30.272 1.00 45.62 187 PRO A CA 1
ATOM 1471 C C . PRO A 1 187 ? 9.867 35.105 29.310 1.00 45.62 187 PRO A C 1
ATOM 1473 O O . PRO A 1 187 ? 9.462 36.204 29.686 1.00 45.62 187 PRO A O 1
ATOM 1476 N N . VAL A 1 188 ? 10.244 34.936 28.039 1.00 34.97 188 VAL A N 1
ATOM 1477 C CA . VAL A 1 188 ? 9.999 35.985 27.029 1.00 34.97 188 VAL A CA 1
ATOM 1478 C C . VAL A 1 188 ? 9.387 35.373 25.781 1.00 34.97 188 VAL A C 1
ATOM 1480 O O . VAL A 1 188 ? 10.045 34.687 25.001 1.00 34.97 188 VAL A O 1
ATOM 1483 N N . GLU A 1 189 ? 8.095 35.661 25.623 1.00 43.66 189 GLU A N 1
ATOM 1484 C CA . GLU A 1 189 ? 7.352 35.582 24.374 1.00 43.66 189 GLU A CA 1
ATOM 1485 C C . GLU A 1 189 ? 8.175 36.197 23.239 1.00 43.66 189 GLU A C 1
ATOM 1487 O O . GLU A 1 189 ? 8.386 37.407 23.176 1.00 43.66 189 GLU A O 1
ATOM 1492 N N . THR A 1 190 ? 8.616 35.360 22.308 1.00 33.34 190 THR A N 1
ATOM 1493 C CA . THR A 1 190 ? 8.999 35.813 20.975 1.00 33.34 190 THR A CA 1
ATOM 1494 C C . THR A 1 190 ? 8.344 34.900 19.955 1.00 33.34 190 THR A C 1
ATOM 1496 O O . THR A 1 190 ? 8.637 33.716 19.826 1.00 33.34 190 THR A O 1
ATOM 1499 N N . THR A 1 191 ? 7.384 35.492 19.258 1.00 40.22 191 THR A N 1
ATOM 1500 C CA . THR A 1 191 ? 6.816 35.031 17.996 1.00 40.22 191 THR A CA 1
ATOM 1501 C C . THR A 1 191 ? 7.909 34.547 17.040 1.00 40.22 191 THR A C 1
ATOM 1503 O O . THR A 1 191 ? 8.844 35.314 16.793 1.00 40.22 191 THR A O 1
ATOM 1506 N N . PRO A 1 192 ? 7.768 33.385 16.385 1.00 37.94 192 PRO A N 1
ATOM 1507 C CA . PRO A 1 192 ? 8.442 33.156 15.129 1.00 37.94 192 PRO A CA 1
ATOM 1508 C C . PRO A 1 192 ? 7.476 33.435 13.983 1.00 37.94 192 PRO A C 1
ATOM 1510 O O . PRO A 1 192 ? 6.372 32.896 13.892 1.00 37.94 192 PRO A O 1
ATOM 1513 N N . SER A 1 193 ? 7.944 34.333 13.129 1.00 37.59 193 SER A N 1
ATOM 1514 C CA . SER A 1 193 ? 7.443 34.618 11.801 1.00 37.59 193 SER A CA 1
ATOM 1515 C C . SER A 1 193 ? 7.124 33.360 10.997 1.00 37.59 193 SER A C 1
ATOM 1517 O O . SER A 1 193 ? 7.762 32.316 11.120 1.00 37.59 193 SER A O 1
ATOM 1519 N N . GLU A 1 194 ? 6.148 33.537 10.118 1.00 44.03 194 GLU A N 1
ATOM 1520 C CA . GLU A 1 194 ? 5.706 32.620 9.080 1.00 44.03 194 GLU A CA 1
ATOM 1521 C C . GLU A 1 194 ? 6.871 31.981 8.304 1.00 44.03 194 GLU A C 1
ATOM 1523 O O . GLU A 1 194 ? 7.590 32.653 7.565 1.00 44.03 194 GLU A O 1
ATOM 1528 N N . VAL A 1 195 ? 6.974 30.653 8.379 1.00 37.56 195 VAL A N 1
ATOM 1529 C CA . VAL A 1 195 ? 7.420 29.825 7.253 1.00 37.56 195 VAL A CA 1
ATOM 1530 C C . VAL A 1 195 ? 6.366 28.745 7.062 1.00 37.56 195 VAL A C 1
ATOM 1532 O O . VAL A 1 195 ? 6.253 27.783 7.815 1.00 37.56 195 VAL A O 1
ATOM 1535 N N . ASN A 1 196 ? 5.519 28.991 6.072 1.00 45.69 196 ASN A N 1
ATOM 1536 C CA . ASN A 1 196 ? 4.385 28.170 5.700 1.00 45.69 196 ASN A CA 1
ATOM 1537 C C . ASN A 1 196 ? 4.816 27.140 4.651 1.00 45.69 196 ASN A C 1
ATOM 1539 O O . ASN A 1 196 ? 4.728 27.434 3.464 1.00 45.69 196 ASN A O 1
ATOM 1543 N N . VAL A 1 197 ? 5.261 25.960 5.090 1.00 46.75 197 VAL A N 1
ATOM 1544 C CA . VAL A 1 197 ? 5.185 24.692 4.342 1.00 46.75 197 VAL A CA 1
ATOM 1545 C C . VAL A 1 197 ? 5.161 23.563 5.382 1.00 46.75 197 VAL A C 1
ATOM 1547 O O . VAL A 1 197 ? 6.220 23.115 5.781 1.00 46.75 197 VAL A O 1
ATOM 1550 N N . ASP A 1 198 ? 3.976 23.242 5.924 1.00 37.72 198 ASP A N 1
ATOM 1551 C CA . ASP A 1 198 ? 3.595 21.947 6.565 1.00 37.72 198 ASP A CA 1
ATOM 1552 C C . ASP A 1 198 ? 2.307 22.066 7.414 1.00 37.72 198 ASP A C 1
ATOM 1554 O O . ASP A 1 198 ? 2.126 21.452 8.470 1.00 37.72 198 ASP A O 1
ATOM 1558 N N . SER A 1 199 ? 1.343 22.865 6.944 1.00 51.38 199 SER A N 1
ATOM 1559 C CA . SER A 1 199 ? 0.127 23.188 7.710 1.00 51.38 199 SER A CA 1
ATOM 1560 C C . SER A 1 199 ? -0.805 21.988 7.963 1.00 51.38 199 SER A C 1
ATOM 1562 O O . SER A 1 199 ? -1.675 22.053 8.828 1.00 51.38 199 SER A O 1
ATOM 1564 N N . THR A 1 200 ? -0.637 20.874 7.246 1.00 50.19 200 THR A N 1
ATOM 1565 C CA . THR A 1 200 ? -1.413 19.640 7.469 1.00 50.19 200 THR A CA 1
ATOM 1566 C C . THR A 1 200 ? -0.775 18.679 8.468 1.00 50.19 200 THR A C 1
ATOM 1568 O O . THR A 1 200 ? -1.507 17.933 9.110 1.00 50.19 200 THR A O 1
ATOM 1571 N N . VAL A 1 201 ? 0.551 18.706 8.640 1.00 48.78 201 VAL A N 1
ATOM 1572 C CA . VAL A 1 201 ? 1.255 17.806 9.574 1.00 48.78 201 VAL A CA 1
ATOM 1573 C C . VAL A 1 201 ? 1.223 18.383 10.991 1.00 48.78 201 VAL A C 1
ATOM 1575 O O . VAL A 1 201 ? 0.902 17.679 11.947 1.00 48.78 201 VAL A O 1
ATOM 1578 N N . SER A 1 202 ? 1.404 19.700 11.117 1.00 70.88 202 SER A N 1
ATOM 1579 C CA . SER A 1 202 ? 1.417 20.382 12.416 1.00 70.88 202 SER A CA 1
ATOM 1580 C C . SER A 1 202 ? 0.043 20.393 13.112 1.00 70.88 202 SER A C 1
ATOM 1582 O O . SER A 1 202 ? -0.047 20.311 14.336 1.00 70.88 202 SER A O 1
ATOM 1584 N N . GLY A 1 203 ? -1.054 20.410 12.344 1.00 70.44 203 GLY A N 1
ATOM 1585 C CA . GLY A 1 203 ? -2.410 20.437 12.904 1.00 70.44 203 GLY A CA 1
ATOM 1586 C C . GLY A 1 203 ? -2.803 19.161 13.658 1.00 70.44 203 GLY A C 1
ATOM 1587 O O . GLY A 1 203 ? -3.482 19.235 14.682 1.00 70.44 203 GLY A O 1
ATOM 1588 N N . TRP A 1 204 ? -2.364 17.991 13.186 1.00 72.62 204 TRP A N 1
ATOM 1589 C CA . TRP A 1 204 ? -2.678 16.713 13.832 1.00 72.62 204 TRP A CA 1
ATOM 1590 C C . TRP A 1 204 ? -1.753 16.425 15.018 1.00 72.62 204 TRP A C 1
ATOM 1592 O O . TRP A 1 204 ? -2.203 15.921 16.046 1.00 72.62 204 TRP A O 1
ATOM 1602 N N . GLU A 1 205 ? -0.482 16.815 14.917 1.00 80.25 205 GLU A N 1
ATOM 1603 C CA . GLU A 1 205 ? 0.484 16.687 16.008 1.00 80.25 205 GLU A CA 1
ATOM 1604 C C . GLU A 1 205 ? 0.121 17.582 17.202 1.00 80.25 205 GLU A C 1
ATOM 1606 O O . GLU A 1 205 ? 0.111 17.112 18.341 1.00 80.25 205 GLU A O 1
ATOM 1611 N N . ALA A 1 206 ? -0.318 18.818 16.945 1.00 77.62 206 ALA A N 1
ATOM 1612 C CA . ALA A 1 206 ? -0.829 19.714 17.981 1.00 77.62 206 ALA A CA 1
ATOM 1613 C C . ALA A 1 206 ? -2.096 19.159 18.657 1.00 77.62 206 ALA A C 1
ATOM 1615 O O . ALA A 1 206 ? -2.239 19.218 19.879 1.00 77.62 206 ALA A O 1
ATOM 1616 N N . MET A 1 207 ? -3.007 18.570 17.876 1.00 73.44 207 MET A N 1
ATOM 1617 C CA . MET A 1 207 ? -4.224 17.948 18.402 1.00 73.44 207 MET A CA 1
ATOM 1618 C C . MET A 1 207 ? -3.904 16.721 19.267 1.00 73.44 207 MET A C 1
ATOM 1620 O O . MET A 1 207 ? -4.480 16.552 20.342 1.00 73.44 207 MET A O 1
ATOM 1624 N N . LYS A 1 208 ? -2.940 15.901 18.836 1.00 79.44 208 LYS A N 1
ATOM 1625 C CA . LYS A 1 208 ? -2.441 14.743 19.584 1.00 79.44 208 LYS A CA 1
ATOM 1626 C C . LYS A 1 208 ? -1.785 15.165 20.897 1.00 79.44 208 LYS A C 1
ATOM 1628 O O . LYS A 1 208 ? -2.087 14.586 21.935 1.00 79.44 208 LYS A O 1
ATOM 1633 N N . GLN A 1 209 ? -0.933 16.188 20.875 1.00 76.38 209 GLN A N 1
ATOM 1634 C CA . GLN A 1 209 ? -0.264 16.695 22.072 1.00 76.38 209 GLN A CA 1
ATOM 1635 C C . GLN A 1 209 ? -1.270 17.234 23.100 1.00 76.38 209 GLN A C 1
ATOM 1637 O O . GLN A 1 209 ? -1.140 16.967 24.289 1.00 76.38 209 GLN A O 1
ATOM 1642 N N . LYS A 1 210 ? -2.326 17.910 22.641 1.00 75.62 210 LYS A N 1
ATOM 1643 C CA . LYS A 1 210 ? -3.398 18.449 23.491 1.00 75.62 210 LYS A CA 1
ATOM 1644 C C . LYS A 1 210 ? -4.240 17.344 24.150 1.00 75.62 210 LYS A C 1
ATOM 1646 O O . LYS A 1 210 ? -4.519 17.408 25.344 1.00 75.62 210 LYS A O 1
ATOM 1651 N N . LEU A 1 211 ? -4.530 16.275 23.403 1.00 77.88 211 LEU A N 1
ATOM 1652 C CA . LEU A 1 211 ? -5.164 15.053 23.915 1.00 77.88 211 LEU A CA 1
ATOM 1653 C C . LEU A 1 211 ? -4.297 14.338 24.965 1.00 77.88 211 LEU A C 1
ATOM 1655 O O . LEU A 1 211 ? -4.812 13.912 25.997 1.00 77.88 211 LEU A O 1
ATOM 1659 N N . MET A 1 212 ? -2.986 14.241 24.726 1.00 74.38 212 MET A N 1
ATOM 1660 C CA . MET A 1 212 ? -2.030 13.642 25.668 1.00 74.38 212 MET A CA 1
ATOM 1661 C C . MET A 1 212 ? -1.881 14.463 26.958 1.00 74.38 212 MET A C 1
ATOM 1663 O O . MET A 1 212 ? -1.649 13.887 28.017 1.00 74.38 212 MET A O 1
ATOM 1667 N N . SER A 1 213 ? -2.070 15.783 26.893 1.00 79.25 213 SER A N 1
ATOM 1668 C CA . SER A 1 213 ? -2.080 16.674 28.063 1.00 79.25 213 SER A CA 1
ATOM 1669 C C . SER A 1 213 ? -3.384 16.620 28.877 1.00 79.25 213 SER A C 1
ATOM 1671 O O . SER A 1 213 ? -3.498 17.308 29.887 1.00 79.25 213 SER A O 1
ATOM 1673 N N . GLY A 1 214 ? -4.371 15.809 28.469 1.00 59.94 214 GLY A N 1
ATOM 1674 C CA . GLY A 1 214 ? -5.639 15.630 29.190 1.00 59.94 214 GLY A CA 1
ATOM 1675 C C . GLY A 1 214 ? -6.629 16.791 29.041 1.00 59.94 214 GLY A C 1
ATOM 1676 O O . GLY A 1 214 ? -7.692 16.784 29.662 1.00 59.94 214 GLY A O 1
ATOM 1677 N N . GLU A 1 215 ? -6.308 17.772 28.199 1.00 67.56 215 GLU A N 1
ATOM 1678 C CA . GLU A 1 215 ? -7.143 18.930 27.909 1.00 67.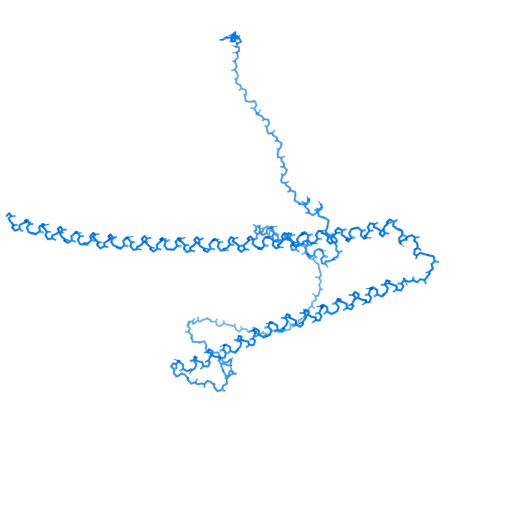56 215 GLU A CA 1
ATOM 1679 C C . GLU A 1 215 ? -7.957 18.602 26.652 1.00 67.56 215 GLU A C 1
ATOM 1681 O O . GLU A 1 215 ? -7.456 18.651 25.531 1.00 67.56 215 GLU A O 1
ATOM 1686 N N . GLY A 1 216 ? -9.191 18.123 26.849 1.00 54.75 216 GLY A N 1
ATOM 1687 C CA . GLY A 1 216 ? -10.041 17.585 25.782 1.00 54.75 216 GLY A CA 1
ATOM 1688 C C . GLY A 1 216 ? -10.062 18.447 24.511 1.00 54.75 216 GLY A C 1
ATOM 1689 O O . GLY A 1 216 ? -10.141 19.674 24.564 1.00 54.75 216 GLY A O 1
ATOM 1690 N N . VAL A 1 217 ? -9.991 17.797 23.348 1.00 58.75 217 VAL A N 1
ATOM 1691 C CA . VAL A 1 217 ? -10.022 18.471 22.044 1.00 58.75 217 VAL A CA 1
ATOM 1692 C C . VAL A 1 217 ? -11.467 18.802 21.682 1.00 58.75 217 VAL A C 1
ATOM 1694 O O . VAL A 1 217 ? -12.262 17.909 21.390 1.00 58.75 217 VAL A O 1
ATOM 1697 N N . ASP A 1 218 ? -11.804 20.091 21.666 1.00 58.53 218 ASP A N 1
ATOM 1698 C CA . ASP A 1 218 ? -13.093 20.571 21.176 1.00 58.53 218 ASP A CA 1
ATOM 1699 C C . ASP A 1 218 ? -12.993 20.852 19.668 1.00 58.53 218 ASP A C 1
ATOM 1701 O O . ASP A 1 218 ? -12.582 21.928 19.218 1.00 58.53 218 ASP A O 1
ATOM 1705 N N . VAL A 1 219 ? -13.337 19.832 18.875 1.00 57.53 219 VAL A N 1
ATOM 1706 C CA . VAL A 1 219 ? -13.206 19.805 17.405 1.00 57.53 219 VAL A CA 1
ATOM 1707 C C . VAL A 1 219 ? -13.885 21.014 16.744 1.00 57.53 219 VAL A C 1
ATOM 1709 O O . VAL A 1 219 ? -13.407 21.518 15.728 1.00 57.53 219 VAL A O 1
ATOM 1712 N N . SER A 1 220 ? -14.957 21.539 17.346 1.00 55.47 220 SER A N 1
ATOM 1713 C CA . SER A 1 220 ? -15.708 22.688 16.820 1.00 55.47 220 SER A CA 1
ATOM 1714 C C . SER A 1 220 ? -14.981 24.024 17.013 1.00 55.47 220 SER A C 1
ATOM 1716 O O . SER A 1 220 ? -15.069 24.904 16.157 1.00 55.47 220 SER A O 1
ATOM 1718 N N . ALA A 1 221 ? -14.250 24.187 18.118 1.00 59.53 221 ALA A N 1
ATOM 1719 C CA . ALA A 1 221 ? -13.529 25.418 18.438 1.00 59.53 221 ALA A CA 1
ATOM 1720 C C . ALA A 1 221 ? -12.147 25.472 17.765 1.00 59.53 221 ALA A C 1
ATOM 1722 O O . ALA A 1 221 ? -11.721 26.534 17.304 1.00 59.53 221 ALA A O 1
ATOM 1723 N N . ASP A 1 222 ? -11.470 24.326 17.656 1.00 55.66 222 ASP A N 1
ATOM 1724 C CA . ASP A 1 222 ? -10.127 24.248 17.074 1.00 55.66 222 ASP A CA 1
ATOM 1725 C C . ASP A 1 222 ? -10.145 24.366 15.537 1.00 55.66 222 ASP A C 1
ATOM 1727 O O . ASP A 1 222 ? -9.240 24.966 14.956 1.00 55.66 222 ASP A O 1
ATOM 1731 N N . LEU A 1 223 ? -11.221 23.927 14.866 1.00 53.50 223 LEU A N 1
ATOM 1732 C CA . LEU A 1 223 ? -11.440 24.205 13.437 1.00 53.50 223 LEU A CA 1
ATOM 1733 C C . LEU A 1 223 ? -11.837 25.669 13.165 1.00 53.50 223 LEU A C 1
ATOM 1735 O O . LEU A 1 223 ? -11.512 26.210 12.106 1.00 53.50 223 LEU A O 1
ATOM 1739 N N . ALA A 1 224 ? -12.503 26.339 14.113 1.00 50.50 224 ALA A N 1
ATOM 1740 C CA . ALA A 1 224 ? -12.985 27.715 13.955 1.00 50.50 224 ALA A CA 1
ATOM 1741 C C . ALA A 1 224 ? -11.879 28.784 14.055 1.00 50.50 224 ALA A C 1
ATOM 1743 O O . ALA A 1 224 ? -12.080 29.915 13.609 1.00 50.50 224 ALA A O 1
ATOM 1744 N N . ARG A 1 225 ? -10.685 28.442 14.566 1.00 49.19 225 ARG A N 1
ATOM 1745 C CA . ARG A 1 225 ? -9.498 29.321 14.492 1.00 49.19 225 ARG A CA 1
ATOM 1746 C C . ARG A 1 225 ? -8.911 29.432 13.081 1.00 49.19 225 ARG A C 1
ATOM 1748 O O . ARG A 1 225 ? -8.038 30.265 12.851 1.00 49.19 225 ARG A O 1
ATOM 1755 N N . LYS A 1 226 ? -9.437 28.683 12.105 1.00 45.91 226 LYS A N 1
ATOM 1756 C CA . LYS A 1 226 ? -9.226 28.942 10.679 1.00 45.91 226 LYS A CA 1
ATOM 1757 C C . LYS A 1 226 ? -10.105 30.115 10.242 1.00 45.91 226 LYS A C 1
ATOM 1759 O O . LYS A 1 226 ? -11.115 29.945 9.562 1.00 45.91 226 LYS A O 1
ATOM 1764 N N . THR A 1 227 ? -9.723 31.329 10.638 1.00 40.62 227 THR A N 1
ATOM 1765 C CA . THR A 1 227 ? -10.268 32.549 10.040 1.00 40.62 227 THR A CA 1
ATOM 1766 C C . THR A 1 227 ? -9.907 32.565 8.560 1.00 40.62 227 THR A C 1
ATOM 1768 O O . THR A 1 227 ? -8.786 32.895 8.176 1.00 40.62 227 THR A O 1
ATOM 1771 N N . ALA A 1 228 ? -10.871 32.188 7.724 1.00 39.72 228 ALA A N 1
ATOM 1772 C CA . ALA A 1 228 ? -10.865 32.523 6.314 1.00 39.72 228 ALA A CA 1
ATOM 1773 C C . ALA A 1 228 ? -10.728 34.053 6.164 1.00 39.72 228 ALA A C 1
ATOM 1775 O O . ALA A 1 228 ? -11.325 34.796 6.955 1.00 39.72 228 ALA A O 1
ATOM 1776 N N . PRO A 1 229 ? -9.965 34.552 5.178 1.00 41.78 229 PRO A N 1
ATOM 1777 C CA . PRO A 1 229 ? -9.918 35.976 4.904 1.00 41.78 229 PRO A CA 1
ATOM 1778 C C . PRO A 1 229 ? -11.332 36.476 4.586 1.00 41.78 229 PRO A C 1
ATOM 1780 O O . PRO A 1 229 ? -12.059 35.915 3.767 1.00 41.78 229 PRO A O 1
ATOM 1783 N N . LYS A 1 230 ? -11.710 37.530 5.307 1.00 38.62 230 LYS A N 1
ATOM 1784 C CA . LYS A 1 230 ? -12.947 38.302 5.189 1.00 38.62 230 LYS A CA 1
ATOM 1785 C C . LYS A 1 230 ? -13.305 38.541 3.709 1.00 38.62 230 LYS A C 1
ATOM 1787 O O . LYS A 1 230 ? -12.477 39.113 3.002 1.00 38.62 230 LYS A O 1
ATOM 1792 N N . PRO A 1 231 ? -14.509 38.174 3.230 1.00 40.34 231 PRO A N 1
ATOM 1793 C CA . PRO A 1 231 ? -14.920 38.539 1.882 1.00 40.34 231 PRO A CA 1
ATOM 1794 C C . PRO A 1 231 ? -15.081 40.062 1.812 1.00 40.34 231 PRO A C 1
ATOM 1796 O O . PRO A 1 231 ? -15.837 40.661 2.584 1.00 40.34 231 PRO A O 1
ATOM 1799 N N . GLU A 1 232 ? -14.327 40.696 0.915 1.00 38.56 232 GLU A N 1
ATOM 1800 C CA . GLU A 1 232 ? -14.500 42.105 0.568 1.00 38.56 232 GLU A CA 1
ATOM 1801 C C . GLU A 1 232 ? -15.939 42.353 0.069 1.00 38.56 232 GLU A C 1
ATOM 1803 O O . GLU A 1 232 ? -16.478 41.546 -0.694 1.00 38.56 232 GLU A O 1
ATOM 1808 N N . PRO A 1 233 ? -16.593 43.458 0.470 1.00 48.88 233 PRO A N 1
ATOM 1809 C CA . PRO A 1 233 ? -17.905 43.811 -0.059 1.00 48.88 233 PRO A CA 1
ATOM 1810 C C . PRO A 1 233 ? -17.807 44.151 -1.560 1.00 48.88 233 PRO A C 1
ATOM 1812 O O . PRO A 1 233 ? -16.831 44.781 -1.980 1.00 48.88 233 PRO A O 1
ATOM 1815 N N . PRO A 1 234 ? -18.810 43.789 -2.384 1.00 45.09 234 PRO A N 1
ATOM 1816 C CA . PRO A 1 234 ? -18.766 44.028 -3.821 1.00 45.09 234 PRO A CA 1
ATOM 1817 C C . PRO A 1 234 ? -18.691 45.530 -4.110 1.00 45.09 234 PRO A C 1
ATOM 1819 O O . PRO A 1 234 ? -19.554 46.314 -3.703 1.00 45.09 234 PRO A O 1
ATOM 1822 N N . ARG A 1 235 ? -17.635 45.929 -4.825 1.00 38.28 235 ARG A N 1
ATOM 1823 C CA . ARG A 1 235 ? -17.451 47.291 -5.329 1.00 38.28 235 ARG A CA 1
ATOM 1824 C C . ARG A 1 235 ? -18.640 47.651 -6.226 1.00 38.28 235 ARG A C 1
ATOM 1826 O O . ARG A 1 235 ? -18.919 46.968 -7.208 1.00 38.28 235 ARG A O 1
ATOM 1833 N N . LYS A 1 236 ? -19.346 48.728 -5.869 1.00 39.03 236 LYS A N 1
ATOM 1834 C CA . LYS A 1 236 ? -20.331 49.396 -6.731 1.00 39.03 236 LYS A CA 1
ATOM 1835 C C . LYS A 1 236 ? -19.645 49.788 -8.048 1.00 39.03 236 LYS A C 1
ATOM 1837 O O . LYS A 1 236 ? -18.526 50.296 -7.980 1.00 39.03 236 LYS A O 1
ATOM 1842 N N . PRO A 1 237 ? -20.279 49.617 -9.220 1.00 39.91 237 PRO A N 1
ATOM 1843 C CA . PRO A 1 237 ? -19.750 50.201 -10.440 1.00 39.91 237 PRO A CA 1
ATOM 1844 C C . PRO A 1 237 ? -19.829 51.724 -10.318 1.00 39.91 237 PRO A C 1
ATOM 1846 O O . PRO A 1 237 ? -20.901 52.301 -10.121 1.00 39.91 237 PRO A O 1
ATOM 1849 N N . GLU A 1 238 ? -18.667 52.363 -10.383 1.00 37.00 238 GLU A N 1
ATOM 1850 C CA . GLU A 1 238 ? -18.550 53.807 -10.445 1.00 37.00 238 GLU A CA 1
ATOM 1851 C C . GLU A 1 238 ? -19.213 54.308 -11.729 1.00 37.00 238 GLU A C 1
ATOM 1853 O O . GLU A 1 238 ? -18.828 53.989 -12.853 1.00 37.00 238 GLU A O 1
ATOM 1858 N N . SER A 1 239 ? -20.258 55.098 -11.514 1.00 34.56 239 SER A N 1
ATOM 1859 C CA . SER A 1 239 ? -20.877 55.983 -12.485 1.00 34.56 239 SER A CA 1
ATOM 1860 C C . SER A 1 239 ? -19.847 57.019 -12.946 1.00 34.56 239 SER A C 1
ATOM 1862 O O . SER A 1 239 ? -19.667 58.048 -12.296 1.00 34.56 239 SER A O 1
ATOM 1864 N N . SER A 1 240 ? -19.205 56.771 -14.086 1.00 40.22 240 SER A N 1
ATOM 1865 C CA . SER A 1 240 ? -18.559 57.815 -14.881 1.00 40.22 240 SER A CA 1
ATOM 1866 C C . SER A 1 240 ? -19.618 58.476 -15.764 1.00 40.22 240 SER A C 1
ATOM 1868 O O . SER A 1 240 ? -20.263 57.834 -16.593 1.00 40.22 240 SER A O 1
ATOM 1870 N N . ALA A 1 241 ? -19.841 59.764 -15.516 1.00 38.16 241 ALA A N 1
ATOM 1871 C CA . ALA A 1 241 ? -20.769 60.610 -16.242 1.00 38.16 241 ALA A CA 1
ATOM 1872 C C . ALA A 1 241 ? -20.346 60.786 -17.709 1.00 38.16 241 ALA A C 1
ATOM 1874 O O . ALA A 1 241 ? -19.201 61.116 -18.008 1.00 38.16 241 ALA A O 1
ATOM 1875 N N . GLY A 1 242 ? -21.308 60.641 -18.619 1.00 36.34 242 GLY A N 1
ATOM 1876 C CA . GLY A 1 242 ? -21.096 60.847 -20.047 1.00 36.34 242 GLY A CA 1
ATOM 1877 C C . GLY A 1 242 ? -22.397 60.834 -20.839 1.00 36.34 242 GLY A C 1
ATOM 1878 O O . GLY A 1 242 ? -22.666 59.891 -21.561 1.00 36.34 242 GLY A O 1
ATOM 1879 N N . SER A 1 243 ? -23.193 61.890 -20.668 1.00 32.66 243 SER A N 1
ATOM 1880 C CA . SER A 1 243 ? -23.895 62.598 -21.745 1.00 32.66 243 SER A CA 1
ATOM 1881 C C . SER A 1 243 ? -24.681 61.816 -22.826 1.00 32.66 243 SER A C 1
ATOM 1883 O O . SER A 1 243 ? -24.115 61.201 -23.720 1.00 32.66 243 SER A O 1
ATOM 1885 N N . LEU A 1 244 ? -25.986 62.132 -22.848 1.00 37.78 244 LEU A N 1
ATOM 1886 C CA . LEU A 1 244 ? -26.856 62.363 -24.019 1.00 37.78 244 LEU A CA 1
ATOM 1887 C C . LEU A 1 244 ? -27.815 61.241 -24.482 1.00 37.78 244 LEU A C 1
ATOM 1889 O O . LEU A 1 244 ? -27.472 60.334 -25.224 1.00 37.78 244 LEU A O 1
ATOM 1893 N N . LEU A 1 245 ? -29.084 61.486 -24.127 1.00 38.88 245 LEU A N 1
ATOM 1894 C CA . LEU A 1 245 ? -30.240 61.620 -25.030 1.00 38.88 245 LEU A CA 1
ATOM 1895 C C . LEU A 1 245 ? -30.786 60.381 -25.770 1.00 38.88 245 LEU A C 1
ATOM 1897 O O . LEU A 1 245 ? -30.308 59.970 -26.816 1.00 38.88 245 LEU A O 1
ATOM 1901 N N . SER A 1 246 ? -31.953 59.958 -25.268 1.00 35.41 246 SER A N 1
ATOM 1902 C CA . SER A 1 246 ? -33.203 59.716 -26.011 1.00 35.41 246 SER A CA 1
ATOM 1903 C C . SER A 1 246 ? -33.180 58.796 -27.238 1.00 35.41 246 SER A C 1
ATOM 1905 O O . SER A 1 246 ? -32.767 59.194 -28.322 1.00 35.41 246 SER A O 1
ATOM 1907 N N . SER A 1 247 ? -33.862 57.655 -27.140 1.00 39.44 247 SER A N 1
ATOM 1908 C CA . SER A 1 247 ? -35.168 57.430 -27.796 1.00 39.44 247 SER A CA 1
ATOM 1909 C C . SER A 1 247 ? -35.594 55.961 -27.663 1.00 39.44 247 SER A C 1
ATOM 1911 O O . SER A 1 247 ? -34.833 55.038 -27.924 1.00 39.44 247 SER A O 1
ATOM 1913 N N . ALA A 1 248 ? -36.829 55.755 -27.215 1.00 40.12 248 ALA A N 1
ATOM 1914 C CA . ALA A 1 248 ? -37.561 54.494 -27.329 1.00 40.12 248 ALA A CA 1
ATOM 1915 C C . ALA A 1 248 ? -38.267 54.438 -28.713 1.00 40.12 248 ALA A C 1
ATOM 1917 O O . ALA A 1 248 ? -38.143 55.382 -29.491 1.00 40.12 248 ALA A O 1
ATOM 1918 N N . PRO A 1 249 ? -39.182 53.490 -28.973 1.00 48.06 249 PRO A N 1
ATOM 1919 C CA . PRO A 1 249 ? -38.995 52.048 -29.115 1.00 48.06 249 PRO A CA 1
ATOM 1920 C C . PRO A 1 249 ? -39.567 51.552 -30.464 1.00 48.06 249 PRO A C 1
ATOM 1922 O O . PRO A 1 249 ? -40.508 52.123 -31.001 1.00 48.06 249 PRO A O 1
ATOM 1925 N N . THR A 1 250 ? -39.100 50.418 -30.976 1.00 47.94 250 THR A N 1
ATOM 1926 C CA . THR A 1 250 ? -39.878 49.557 -31.891 1.00 47.94 250 THR A CA 1
ATOM 1927 C C . THR A 1 250 ? -39.462 48.123 -31.557 1.00 47.94 250 THR A C 1
ATOM 1929 O O . THR A 1 250 ? -38.284 47.861 -31.371 1.00 47.94 250 THR A O 1
ATOM 1932 N N . GLY A 1 251 ? -40.323 47.148 -31.311 1.00 38.88 251 GLY A N 1
ATOM 1933 C CA . GLY A 1 251 ? -41.699 46.976 -31.726 1.00 38.88 251 GLY A CA 1
ATOM 1934 C C . GLY A 1 251 ? -41.793 45.588 -32.355 1.00 38.88 251 GLY A C 1
ATOM 1935 O O . GLY A 1 251 ? -41.020 45.263 -33.246 1.00 38.88 251 GLY A O 1
ATOM 1936 N N . SER A 1 252 ? -42.791 44.830 -31.912 1.00 47.97 252 SER A N 1
ATOM 1937 C CA . SER A 1 252 ? -43.334 43.621 -32.534 1.00 47.97 252 SER A CA 1
ATOM 1938 C C . SER A 1 252 ? -42.805 42.267 -32.061 1.00 47.97 252 SER A C 1
ATOM 1940 O O . SER A 1 252 ? -41.649 41.889 -32.215 1.00 47.97 252 SER A O 1
ATOM 1942 N N . ALA A 1 253 ? -43.774 41.547 -31.505 1.00 45.25 253 ALA A N 1
ATOM 1943 C CA . ALA A 1 253 ? -43.756 40.180 -31.048 1.00 45.25 253 ALA A CA 1
ATOM 1944 C C . ALA A 1 253 ? -43.706 39.182 -32.213 1.00 45.25 253 ALA A C 1
ATOM 1946 O O . ALA A 1 253 ? -43.799 39.545 -33.387 1.00 45.25 253 ALA A O 1
ATOM 1947 N N . GLY A 1 254 ? -43.567 37.915 -31.830 1.00 46.81 254 GLY A N 1
ATOM 1948 C CA . GLY A 1 254 ? -43.348 36.797 -32.724 1.00 46.81 254 GLY A CA 1
ATOM 1949 C C . GLY A 1 254 ? -44.467 36.524 -33.720 1.00 46.81 254 GLY A C 1
ATOM 1950 O O . GLY A 1 254 ? -45.648 36.785 -33.481 1.00 46.81 254 GLY A O 1
ATOM 1951 N N . ARG A 1 255 ? -44.056 35.866 -34.797 1.00 37.84 255 ARG A N 1
ATOM 1952 C CA . ARG A 1 255 ? -44.647 34.607 -35.228 1.00 37.84 255 ARG A CA 1
ATOM 1953 C C . ARG A 1 255 ? -43.611 33.788 -35.980 1.00 37.84 255 ARG A C 1
ATOM 1955 O O . ARG A 1 255 ? -42.788 34.420 -36.675 1.00 37.84 255 ARG A O 1
#

Foldseek 3Di:
DVVVVVVVVVVVVVVVVVVVVVVVVVVVVVVVVVVVVVVVVVVVVVVVVVVVVVVVVVVVVVVVVVVVVVVVVVVVVCCVVVPVVPPPPPDDDDPVVVVVVVVVVVVVVVVVVVVVVCPVVVVVVVVVVVVVVVVVVVVVVCCVPDDDDPDDPDPVVVVVDPDDPDDDDDDDDDDDDDDDDDDDDDDDDDDDDDDDDDVPPVLVVVQVVCVVVVNDDPVVVSVVVPPDPDDDDDDDPDDDDDDDDDDDDDDDDDD